Protein AF-E2ZGL4-F1 (afdb_monomer)

Solvent-accessible surface area (backbone atoms only — not comparable to full-atom values): 14508 Å² total; per-residue (Å²): 125,63,69,64,57,35,49,56,49,50,57,51,40,63,65,73,68,52,81,83,68,91,42,79,48,57,52,50,48,51,51,50,50,53,46,29,34,60,47,30,40,28,52,56,42,76,70,32,64,69,34,54,49,16,48,52,39,26,52,49,36,42,52,45,36,43,74,77,65,67,41,94,64,73,68,64,74,59,67,68,58,52,62,55,38,42,49,43,10,50,53,52,40,51,48,54,53,48,40,50,76,68,68,48,61,75,76,58,65,83,64,47,58,63,60,46,50,54,33,56,76,65,71,48,82,79,63,96,85,47,64,68,29,54,54,48,46,52,52,49,51,55,42,9,37,38,30,50,39,30,53,64,47,33,66,29,45,67,50,36,54,60,26,72,50,77,54,44,74,45,44,41,73,45,66,53,69,88,75,53,64,88,91,69,51,61,38,46,73,55,32,66,79,64,53,61,88,43,74,72,50,53,68,61,34,75,56,39,64,63,56,57,35,39,82,55,35,94,73,55,47,42,50,61,62,54,64,86,82,49,91,58,70,57,60,62,48,49,48,46,51,51,45,54,49,50,46,36,49,75,70,59,75,59,74,79,129

Foldseek 3Di:
DLQVVLVVVVLVCVLVVHDPDPDPSVVVNVVVLVCCQAQPLLCLQPVDPLQVLLVVLQVVLVVC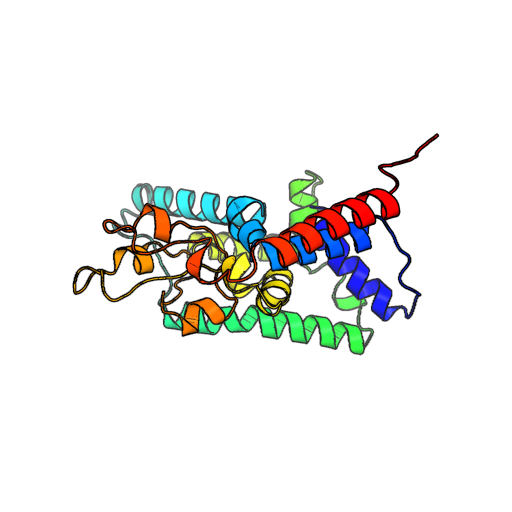CCPPVVDPDQQEDDLVVLVVLLCQLVVLLVVSNVCSVVVVVVVVPQQDLVVVVVCVVVVHDDPPPNVNSVVVVVVVSVQSNNARPRCLRHPDNVNVVSLPRNHDPQSFKAADPVQADPPDCQLQVQQRSSFDRDPVRSRRSSDSSNCSSQVRGPRSRIDHRDCVVCPDPVVVVVVVVVVVVVSCVVVVVDPPD

Organism: NCBI:txid748224

Radius of gyration: 20.71 Å; Cα contacts (8 Å, |Δi|>4): 270; chains: 1; bounding box: 59×55×54 Å

Secondary structure (DSSP, 8-state):
-HHHHHHHHHHHHHHHT------HHHHHHHHHHHHHHHHTTHIIIII-HHHHHHHHHHHHHHHHHHHTS--SS-----HHHHHHHHHHHHHHHHHHHHHHHTT-GGGTTTT-HHHHHHHHHTTPPPPTT-HHHHHHHHHHHHHHHHSTTHHHHHT-HHHHHHHHS---GGGS-EE-STTSPTT--HHHHH-TT----SHHHHTTS------HHHHH-TT--EESS-GGG-S-SHHHHHHHHHHHHHHHHHTT-----

InterPro domains:
  IPR017896 4Fe-4S ferredoxin-type, iron-sulphur binding domain [PF12801] (28-64)
  IPR017896 4Fe-4S ferredoxin-type, iron-sulphur binding domain [PF12801] (133-165)
  IPR017896 4Fe-4S ferredoxin-type, iron-sulphur binding domain [PS51379] (198-227)
  IPR017900 4Fe-4S ferredoxin, iron-sulphur binding, conserved site [PS00198] (207-218)
  IPR051684 Electron Transfer/Redox Process [PTHR30176] (13-223)

pLDDT: mean 73.34, std 14.88, range [37.78, 91.62]

Sequence (257 aa):
MAGFSGVKQIFLHIGAGEVLSVDSFTLSLMGLCGFTLLFDRFFCGYACAFGSLGDAVWALSGLIQKKLFHRKKQLRLPERAVLLGQKVKYLLLAWLVALYVTRQEKMLTGASPWEVFSRLTALHLPPEGFGVGIGLLVLILLGMAVQPRFFCQFLCPMGAVFALLPVLPFARLHRQSDGCIPGCNACKQQCPVCLKLEETSLRSGECIACEACVGTCPKQNIHRWDTALCKCLWLPVLGKALFFFLLGCLLGFCRFI

Structure (mmCIF, N/CA/C/O backbone):
data_AF-E2ZGL4-F1
#
_entry.id   AF-E2ZGL4-F1
#
loop_
_atom_site.group_PDB
_atom_site.id
_atom_site.type_symbol
_atom_site.label_atom_id
_atom_site.label_alt_id
_atom_site.label_comp_id
_atom_site.label_asym_id
_atom_site.label_entity_id
_atom_site.label_seq_id
_atom_site.pdbx_PDB_ins_code
_atom_site.Cartn_x
_atom_site.Cartn_y
_atom_site.Cartn_z
_atom_site.occupancy
_atom_site.B_iso_or_equiv
_atom_site.auth_seq_id
_atom_site.auth_comp_id
_atom_site.auth_asym_id
_atom_site.auth_atom_id
_atom_site.pdbx_PDB_model_num
ATOM 1 N N . MET A 1 1 ? 12.305 -10.529 -2.900 1.00 43.44 1 MET A N 1
ATOM 2 C CA . MET A 1 1 ? 12.605 -9.291 -3.663 1.00 43.44 1 MET A CA 1
ATOM 3 C C . MET A 1 1 ? 12.573 -9.464 -5.190 1.00 43.44 1 MET A C 1
ATOM 5 O O . MET A 1 1 ? 12.807 -8.491 -5.893 1.00 43.44 1 MET A O 1
ATOM 9 N N . ALA A 1 2 ? 12.224 -10.646 -5.724 1.00 39.56 2 ALA A N 1
ATOM 10 C CA . ALA A 1 2 ? 12.217 -10.903 -7.170 1.00 39.56 2 ALA A CA 1
ATOM 11 C C . ALA A 1 2 ? 11.115 -10.150 -7.951 1.00 39.56 2 ALA A C 1
ATOM 13 O O . ALA A 1 2 ? 11.358 -9.705 -9.067 1.00 39.56 2 ALA A O 1
ATOM 14 N N . GLY A 1 3 ? 9.930 -9.938 -7.359 1.00 49.12 3 GLY A N 1
ATOM 15 C CA . GLY A 1 3 ? 8.773 -9.388 -8.088 1.00 49.12 3 GLY A CA 1
ATOM 16 C C . GLY A 1 3 ? 8.942 -7.956 -8.613 1.00 49.12 3 GLY A C 1
ATOM 17 O O . GLY A 1 3 ? 8.508 -7.648 -9.715 1.00 49.12 3 GLY A O 1
ATOM 18 N N . PHE A 1 4 ? 9.611 -7.077 -7.866 1.00 53.31 4 PHE A N 1
ATOM 19 C CA . PHE A 1 4 ? 9.794 -5.679 -8.279 1.00 53.31 4 PHE A CA 1
ATOM 20 C C . PHE A 1 4 ? 10.933 -5.491 -9.288 1.00 53.31 4 PHE A C 1
ATOM 22 O O . PHE A 1 4 ? 10.807 -4.671 -10.194 1.00 53.31 4 PHE A O 1
ATOM 29 N N . SER A 1 5 ? 12.022 -6.264 -9.158 1.00 52.50 5 SER A N 1
ATOM 30 C CA . SER A 1 5 ? 13.055 -6.335 -10.202 1.00 52.50 5 SER A CA 1
ATOM 31 C C . SER A 1 5 ? 12.452 -6.880 -11.498 1.00 52.50 5 SER A C 1
ATOM 33 O O . SER A 1 5 ? 12.682 -6.316 -12.561 1.00 52.50 5 SER A O 1
ATOM 35 N N . GLY A 1 6 ? 11.580 -7.891 -11.390 1.00 53.81 6 GLY A N 1
ATOM 36 C CA . GLY A 1 6 ? 10.841 -8.459 -12.516 1.00 53.81 6 GLY A CA 1
ATOM 37 C C . GLY A 1 6 ? 9.997 -7.431 -13.264 1.00 53.81 6 GLY A C 1
ATOM 38 O O . GLY A 1 6 ? 10.023 -7.408 -14.484 1.00 53.81 6 GLY A O 1
ATOM 39 N N . VAL A 1 7 ? 9.314 -6.517 -12.570 1.00 54.06 7 VAL A N 1
ATOM 40 C CA . VAL A 1 7 ? 8.534 -5.473 -13.255 1.00 54.06 7 VAL A CA 1
ATOM 41 C C . VAL A 1 7 ? 9.414 -4.414 -13.906 1.00 54.06 7 VAL A C 1
ATOM 43 O O . VAL A 1 7 ? 9.127 -4.024 -15.031 1.00 54.06 7 VAL A O 1
ATOM 46 N N . LYS A 1 8 ? 10.512 -3.994 -13.262 1.00 58.00 8 LYS A N 1
ATOM 47 C CA . LYS A 1 8 ? 11.509 -3.121 -13.908 1.00 58.00 8 LYS A CA 1
ATOM 48 C C . LYS A 1 8 ? 12.041 -3.774 -15.190 1.00 58.00 8 LYS A C 1
ATOM 50 O O . LYS A 1 8 ? 12.078 -3.111 -16.215 1.00 58.00 8 LYS A O 1
ATOM 55 N N . GLN A 1 9 ? 12.383 -5.063 -15.142 1.00 56.31 9 GLN A N 1
ATOM 56 C CA . GLN A 1 9 ? 12.850 -5.836 -16.297 1.00 56.31 9 GLN A CA 1
ATOM 57 C C . GLN A 1 9 ? 11.778 -5.963 -17.383 1.00 56.31 9 GLN A C 1
ATOM 59 O O . GLN A 1 9 ? 12.066 -5.714 -18.541 1.00 56.31 9 GLN A O 1
ATOM 64 N N . ILE A 1 10 ? 10.526 -6.257 -17.028 1.00 56.78 10 ILE A N 1
ATOM 65 C CA . ILE A 1 10 ? 9.424 -6.353 -17.997 1.00 56.78 10 ILE A CA 1
ATOM 66 C C . ILE A 1 10 ? 9.166 -5.008 -18.669 1.00 56.78 10 ILE A C 1
ATOM 68 O O . ILE A 1 10 ? 9.042 -4.961 -19.887 1.00 56.78 10 ILE A O 1
ATOM 72 N N . PHE A 1 11 ? 9.141 -3.910 -17.905 1.00 55.03 11 PHE A N 1
ATOM 73 C CA . PHE A 1 11 ? 9.061 -2.584 -18.508 1.00 55.03 11 PHE A CA 1
ATOM 74 C C . PHE A 1 11 ? 10.247 -2.352 -19.444 1.00 55.03 11 PHE A C 1
ATOM 76 O O . PHE A 1 11 ? 10.009 -1.964 -20.571 1.00 55.03 11 PHE A O 1
ATOM 83 N N . LEU A 1 12 ? 11.485 -2.671 -19.060 1.00 56.75 12 LEU A N 1
ATOM 84 C CA . LEU A 1 12 ? 12.656 -2.511 -19.936 1.00 56.75 12 LEU A CA 1
ATOM 85 C C . LEU A 1 12 ? 12.590 -3.379 -21.214 1.00 56.75 12 LEU A C 1
ATOM 87 O O . LEU A 1 12 ? 12.848 -2.865 -22.300 1.00 56.75 12 LEU A O 1
ATOM 91 N N . HIS A 1 13 ? 12.175 -4.646 -21.120 1.00 54.66 13 HIS A N 1
ATOM 92 C CA . HIS A 1 13 ? 12.081 -5.572 -22.259 1.00 54.66 13 HIS A CA 1
ATOM 93 C C . HIS A 1 13 ? 10.997 -5.184 -23.267 1.00 54.66 13 HIS A C 1
ATOM 95 O O . HIS A 1 13 ? 11.241 -5.231 -24.472 1.00 54.66 13 HIS A O 1
ATOM 101 N N . ILE A 1 14 ? 9.831 -4.714 -22.802 1.00 53.47 14 ILE A N 1
ATOM 102 C CA . ILE A 1 14 ? 8.790 -4.196 -23.706 1.00 53.47 14 ILE A CA 1
ATOM 103 C C . ILE A 1 14 ? 9.354 -3.001 -24.513 1.00 53.47 14 ILE A C 1
ATOM 105 O O . ILE A 1 14 ? 8.926 -2.764 -25.642 1.00 53.47 14 ILE A O 1
ATOM 109 N N . GLY A 1 15 ? 10.334 -2.254 -23.972 1.00 46.56 15 GLY A N 1
ATOM 110 C CA . GLY A 1 15 ? 10.846 -1.009 -24.579 1.00 46.56 15 GLY A CA 1
ATOM 111 C C . GLY A 1 15 ? 11.965 -1.238 -25.550 1.00 46.56 15 GLY A C 1
ATOM 112 O O . GLY A 1 15 ? 12.096 -0.513 -26.535 1.00 46.56 15 GLY A O 1
ATOM 113 N N . ALA A 1 16 ? 12.734 -2.292 -25.309 1.00 54.97 16 ALA A N 1
ATOM 114 C CA . ALA A 1 16 ? 13.672 -2.819 -26.276 1.00 54.97 16 ALA A CA 1
ATOM 115 C C . ALA A 1 16 ? 12.959 -3.307 -27.554 1.00 54.97 16 ALA A C 1
ATOM 117 O O . ALA A 1 16 ? 13.592 -3.366 -28.602 1.00 54.97 16 ALA A O 1
ATOM 118 N N . GLY A 1 17 ? 11.639 -3.555 -27.511 1.00 44.47 17 GLY A N 1
ATOM 119 C CA . GLY A 1 17 ? 10.892 -4.145 -28.627 1.00 44.47 17 GLY A CA 1
ATOM 120 C C . GLY A 1 17 ? 11.230 -5.624 -28.828 1.00 44.47 17 GLY A C 1
ATOM 121 O O . GLY A 1 17 ? 10.952 -6.183 -29.886 1.00 44.47 17 GLY A O 1
ATOM 122 N N . GLU A 1 18 ? 11.850 -6.244 -27.823 1.00 47.03 18 GLU A N 1
ATOM 123 C CA . GLU A 1 18 ? 12.190 -7.657 -27.827 1.00 47.03 18 GLU A CA 1
ATOM 124 C C . GLU A 1 18 ? 10.946 -8.490 -27.507 1.00 47.03 18 GLU A C 1
ATOM 126 O O . GLU A 1 18 ? 10.100 -8.116 -26.688 1.00 47.03 18 GLU A O 1
ATOM 131 N N . VAL A 1 19 ? 10.821 -9.634 -28.180 1.00 45.56 19 VAL A N 1
ATOM 132 C CA . VAL A 1 19 ? 9.781 -10.617 -27.878 1.00 45.56 19 VAL A CA 1
ATOM 133 C C . VAL A 1 19 ? 9.913 -11.044 -26.418 1.00 45.56 19 VAL A C 1
ATOM 135 O O . VAL A 1 19 ? 10.990 -11.439 -25.983 1.00 45.56 19 VAL A O 1
ATOM 138 N N . LEU A 1 20 ? 8.816 -10.950 -25.661 1.00 46.56 20 LEU A N 1
ATOM 139 C CA . LEU A 1 20 ? 8.745 -11.424 -24.280 1.00 46.56 20 LEU A CA 1
ATOM 140 C C . LEU A 1 20 ? 9.063 -12.925 -24.257 1.00 46.56 20 LEU A C 1
ATOM 142 O O . LEU A 1 20 ? 8.187 -13.756 -24.505 1.00 46.56 20 LEU A O 1
ATOM 146 N N . SER A 1 21 ? 10.313 -13.276 -23.963 1.00 45.22 21 SER A N 1
ATOM 147 C CA . SER A 1 21 ? 10.679 -14.634 -23.594 1.00 45.22 21 SER A CA 1
ATOM 148 C C . SER A 1 21 ? 9.885 -15.022 -22.350 1.00 45.22 21 SER A C 1
ATOM 150 O O . SER A 1 21 ? 9.691 -14.235 -21.414 1.00 45.22 21 SER A O 1
ATOM 152 N N . VAL A 1 22 ? 9.364 -16.249 -22.349 1.00 50.62 22 VAL A N 1
ATOM 153 C CA . VAL A 1 22 ? 8.686 -16.838 -21.189 1.00 50.62 22 VAL A CA 1
ATOM 154 C C . VAL A 1 22 ? 9.754 -17.211 -20.161 1.00 50.62 22 VAL A C 1
ATOM 156 O O . VAL A 1 22 ? 10.053 -18.377 -19.931 1.00 50.62 22 VAL A O 1
ATOM 159 N N . ASP A 1 23 ? 10.375 -16.199 -19.567 1.00 61.41 23 ASP A N 1
ATOM 160 C CA . ASP A 1 23 ? 11.327 -16.370 -18.483 1.00 61.41 23 ASP A CA 1
ATOM 161 C C . ASP A 1 23 ? 10.582 -16.632 -17.172 1.00 61.41 23 ASP A C 1
ATOM 163 O O . ASP A 1 23 ? 9.451 -16.171 -16.959 1.00 61.41 23 ASP A O 1
ATOM 167 N N . SER A 1 24 ? 11.256 -17.292 -16.226 1.00 58.12 24 SER A N 1
ATOM 168 C CA . SER A 1 24 ? 10.764 -17.545 -14.860 1.00 58.12 24 SER A CA 1
ATOM 169 C C . SER A 1 24 ? 10.226 -16.281 -14.157 1.00 58.12 24 SER A C 1
ATOM 171 O O . SER A 1 24 ? 9.411 -16.361 -13.233 1.00 58.12 24 SER A O 1
ATOM 173 N N . PHE A 1 25 ? 10.649 -15.095 -14.604 1.00 62.97 25 PHE A N 1
ATOM 174 C CA . PHE A 1 25 ? 10.261 -13.787 -14.075 1.00 62.97 25 PHE A CA 1
ATOM 175 C C . PHE A 1 25 ? 8.916 -13.273 -14.603 1.00 62.97 25 PHE A C 1
ATOM 177 O O . PHE A 1 25 ? 8.076 -12.866 -13.797 1.00 62.97 25 PHE A O 1
ATOM 184 N N . THR A 1 26 ? 8.678 -13.337 -15.918 1.00 63.31 26 THR A N 1
ATOM 185 C CA . THR A 1 26 ? 7.377 -13.023 -16.548 1.00 63.31 26 THR A CA 1
ATOM 186 C C . THR A 1 26 ? 6.287 -13.896 -15.946 1.00 63.31 26 THR A C 1
ATOM 188 O O . THR A 1 26 ? 5.193 -13.445 -15.604 1.00 63.31 26 THR A O 1
ATOM 191 N N . LEU A 1 27 ? 6.650 -15.146 -15.701 1.00 65.44 27 LEU A N 1
ATOM 192 C CA . LEU A 1 27 ? 5.793 -16.147 -15.114 1.00 65.44 27 LEU A CA 1
ATOM 193 C C . LEU A 1 27 ? 5.461 -15.868 -13.643 1.00 65.44 27 LEU A C 1
ATOM 195 O O . LEU A 1 27 ? 4.306 -15.971 -13.229 1.00 65.44 27 LEU A O 1
ATOM 199 N N . SER A 1 28 ? 6.456 -15.429 -12.869 1.00 66.75 28 SER A N 1
ATOM 200 C CA . SER A 1 28 ? 6.266 -14.980 -11.486 1.00 66.75 28 SER A CA 1
ATOM 201 C C . SER A 1 28 ? 5.356 -13.751 -11.401 1.00 66.75 28 SER A C 1
ATOM 203 O O . SER A 1 28 ? 4.515 -13.674 -10.503 1.00 66.75 28 SER A O 1
ATOM 205 N N . LEU A 1 29 ? 5.480 -12.795 -12.333 1.00 67.25 29 LEU A N 1
ATOM 206 C CA . LEU A 1 29 ? 4.587 -11.635 -12.383 1.00 67.25 29 LEU A CA 1
ATOM 207 C C . LEU A 1 29 ? 3.162 -12.049 -12.749 1.00 67.25 29 LEU A C 1
ATOM 209 O O . LEU A 1 29 ? 2.220 -11.620 -12.090 1.00 67.25 29 LEU A O 1
ATOM 213 N N . MET A 1 30 ? 2.998 -12.896 -13.764 1.00 68.56 30 MET A N 1
ATOM 214 C CA . MET A 1 30 ? 1.686 -13.370 -14.198 1.00 68.56 30 MET A CA 1
ATOM 215 C C . MET A 1 30 ? 0.986 -14.165 -13.087 1.00 68.56 30 MET A C 1
ATOM 217 O O . MET A 1 30 ? -0.199 -13.950 -12.831 1.00 68.56 30 MET A O 1
ATOM 221 N N . GLY A 1 31 ? 1.736 -14.988 -12.347 1.00 72.62 31 GLY A N 1
ATOM 222 C CA . GLY A 1 31 ? 1.257 -15.672 -11.147 1.00 72.62 31 GLY A CA 1
ATOM 223 C C . GLY A 1 31 ? 0.849 -14.709 -10.030 1.00 72.62 31 GLY A C 1
ATOM 224 O O . GLY A 1 31 ? -0.208 -14.881 -9.427 1.00 72.62 31 GLY A O 1
ATOM 225 N N . LEU A 1 32 ? 1.629 -13.654 -9.779 1.00 71.12 32 LEU A N 1
ATOM 226 C CA . LEU A 1 32 ? 1.318 -12.658 -8.752 1.00 71.12 32 LEU A CA 1
ATOM 227 C C . LEU A 1 32 ? 0.122 -11.770 -9.137 1.00 71.12 32 LEU A C 1
ATOM 229 O O . LEU A 1 32 ? -0.710 -11.457 -8.284 1.00 71.12 32 LEU A O 1
ATOM 233 N N . CYS A 1 33 ? -0.013 -11.405 -10.412 1.00 67.69 33 CYS A N 1
ATOM 234 C CA . CYS A 1 33 ? -1.198 -10.736 -10.943 1.00 67.69 33 CYS A CA 1
ATOM 235 C C . CYS A 1 33 ? -2.425 -11.644 -10.806 1.00 67.69 33 CYS A C 1
ATOM 237 O O . CYS A 1 33 ? -3.423 -11.211 -10.240 1.00 67.69 33 CYS A O 1
ATOM 239 N N . GLY A 1 34 ? -2.334 -12.917 -11.205 1.00 73.25 34 GLY A N 1
ATOM 240 C CA . GLY A 1 34 ? -3.399 -13.908 -11.014 1.00 73.25 34 GLY A CA 1
ATOM 241 C C . GLY A 1 34 ? -3.796 -14.080 -9.545 1.00 73.25 34 GLY A C 1
ATOM 242 O O . GLY A 1 34 ? -4.978 -14.052 -9.207 1.00 73.25 34 GLY A O 1
ATOM 243 N N . PHE A 1 35 ? -2.814 -14.159 -8.646 1.00 72.31 35 PHE A N 1
ATOM 244 C CA . PHE A 1 35 ? -3.049 -14.181 -7.204 1.00 72.31 35 PHE A CA 1
ATOM 245 C C . PHE A 1 35 ? -3.755 -12.906 -6.729 1.00 72.31 35 PHE A C 1
ATOM 247 O O . PHE A 1 35 ? -4.696 -12.991 -5.951 1.00 72.31 35 PHE A O 1
ATOM 254 N N . THR A 1 36 ? -3.369 -11.736 -7.236 1.00 70.88 36 THR A N 1
ATOM 255 C CA . THR A 1 36 ? -3.990 -10.450 -6.877 1.00 70.88 36 THR A CA 1
ATOM 256 C C . THR A 1 36 ? -5.431 -10.341 -7.389 1.00 70.88 36 THR A C 1
ATOM 258 O O . THR A 1 36 ? -6.289 -9.797 -6.703 1.00 70.88 36 THR A O 1
ATOM 261 N N . LEU A 1 37 ? -5.750 -10.914 -8.553 1.00 69.00 37 LEU A N 1
ATOM 262 C CA . LEU A 1 37 ? -7.131 -10.985 -9.053 1.00 69.00 37 LEU A CA 1
ATOM 263 C C . LEU A 1 37 ? -8.017 -11.867 -8.150 1.00 69.00 37 LEU A C 1
ATOM 265 O O . LEU A 1 37 ? -9.190 -11.557 -7.927 1.00 69.00 37 LEU A O 1
ATOM 269 N N . LEU A 1 38 ? -7.448 -12.958 -7.619 1.00 70.25 38 LEU A N 1
ATOM 270 C CA . LEU A 1 38 ? -8.139 -13.938 -6.773 1.00 70.25 38 LEU A CA 1
ATOM 271 C C . LEU A 1 38 ? -8.225 -13.545 -5.295 1.00 70.25 38 LEU A C 1
ATOM 273 O O . LEU A 1 38 ? -9.196 -13.898 -4.631 1.00 70.25 38 LEU A O 1
ATOM 277 N N . PHE A 1 39 ? -7.202 -12.874 -4.776 1.00 71.06 39 PHE A N 1
ATOM 278 C CA . PHE A 1 39 ? -7.015 -12.578 -3.357 1.00 71.06 39 PHE A CA 1
ATOM 279 C C . PHE A 1 39 ? -6.857 -11.079 -3.101 1.00 71.06 39 PHE A C 1
ATOM 281 O O . PHE A 1 39 ? -6.385 -10.696 -2.029 1.00 71.06 39 PHE A O 1
ATOM 288 N N . ASP A 1 40 ? -7.274 -10.222 -4.036 1.00 76.31 40 ASP A N 1
ATOM 289 C CA . ASP A 1 40 ? -7.088 -8.770 -3.944 1.00 76.31 40 ASP A CA 1
ATOM 290 C C . ASP A 1 40 ? -5.604 -8.426 -3.663 1.00 76.31 40 ASP A C 1
ATOM 292 O O . ASP A 1 40 ? -4.682 -9.232 -3.817 1.00 76.31 40 ASP A O 1
ATOM 296 N N . ARG A 1 41 ? -5.329 -7.227 -3.171 1.00 80.12 41 ARG A N 1
ATOM 297 C CA . ARG A 1 41 ? -3.996 -6.751 -2.795 1.00 80.12 41 ARG A CA 1
ATOM 298 C C . ARG A 1 41 ? -3.493 -7.325 -1.464 1.00 80.12 41 ARG A C 1
ATOM 300 O O . ARG A 1 41 ? -2.668 -6.693 -0.803 1.00 80.12 41 ARG A O 1
ATOM 307 N N . PHE A 1 42 ? -3.910 -8.539 -1.094 1.00 80.12 42 PHE A N 1
ATOM 308 C CA . PHE A 1 42 ? -3.511 -9.222 0.145 1.00 80.12 42 PHE A CA 1
ATOM 309 C C . PHE A 1 42 ? -1.990 -9.351 0.289 1.00 80.12 42 PHE A C 1
ATOM 311 O O . PHE A 1 42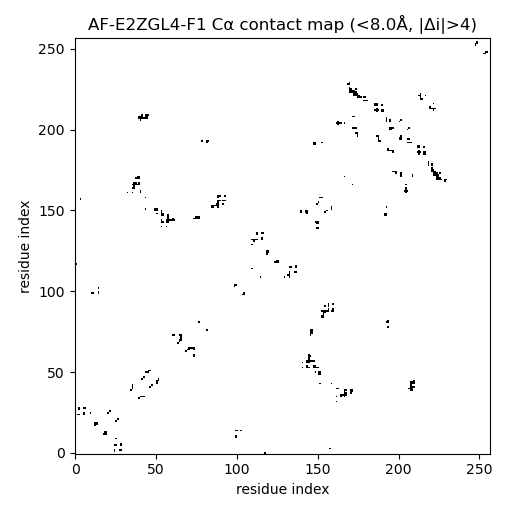 ? -1.452 -9.207 1.388 1.00 80.12 42 PHE A O 1
ATOM 318 N N . PHE A 1 43 ? -1.272 -9.517 -0.829 1.00 79.38 43 PHE A N 1
ATOM 319 C CA . PHE A 1 43 ? 0.192 -9.514 -0.838 1.00 79.38 43 PHE A CA 1
ATOM 320 C C . PHE A 1 43 ? 0.772 -8.211 -0.262 1.00 79.38 43 PHE A C 1
ATOM 322 O O . PHE A 1 43 ? 1.694 -8.249 0.553 1.00 79.38 43 PHE A O 1
ATOM 329 N N . CYS A 1 44 ? 0.218 -7.051 -0.637 1.00 79.12 44 CYS A N 1
ATOM 330 C CA . CYS A 1 44 ? 0.640 -5.761 -0.092 1.00 79.12 44 CYS A CA 1
ATOM 331 C C . CYS A 1 44 ? 0.348 -5.651 1.408 1.00 79.12 44 CYS A C 1
ATOM 333 O O . CYS A 1 44 ? 1.119 -4.997 2.107 1.00 79.12 44 CYS A O 1
ATOM 335 N N . GLY A 1 45 ? -0.727 -6.278 1.894 1.00 79.88 45 GLY A N 1
ATOM 336 C CA . GLY A 1 45 ? -1.085 -6.337 3.310 1.00 79.88 45 GLY A CA 1
ATOM 337 C C . GLY A 1 45 ? -0.112 -7.175 4.142 1.00 79.88 45 GLY A C 1
ATOM 338 O O . GLY A 1 45 ? 0.464 -6.648 5.091 1.00 79.88 45 GLY A O 1
ATOM 339 N N . TYR A 1 46 ? 0.116 -8.435 3.762 1.00 78.75 46 TYR A N 1
ATOM 340 C CA . TYR A 1 46 ? 0.758 -9.432 4.634 1.00 78.75 46 TYR A CA 1
ATOM 341 C C . TYR A 1 46 ? 2.177 -9.847 4.233 1.00 78.75 46 TYR A C 1
ATOM 343 O O . TYR A 1 46 ? 3.001 -10.102 5.104 1.00 78.75 46 TYR A O 1
ATOM 351 N N . ALA A 1 47 ? 2.477 -9.930 2.935 1.00 79.06 47 ALA A N 1
ATOM 352 C CA . ALA A 1 47 ? 3.712 -10.555 2.443 1.00 79.06 47 ALA A CA 1
ATOM 353 C C . ALA A 1 47 ? 4.771 -9.547 1.963 1.00 79.06 47 ALA A C 1
ATOM 355 O O . ALA A 1 47 ? 5.948 -9.877 1.817 1.00 79.06 47 ALA A O 1
ATOM 356 N N . CYS A 1 48 ? 4.369 -8.308 1.683 1.00 82.75 48 CYS A N 1
ATOM 357 C CA . CYS A 1 48 ? 5.271 -7.290 1.167 1.00 82.75 48 CYS A CA 1
ATOM 358 C C . CYS A 1 48 ? 6.253 -6.809 2.246 1.00 82.75 48 CYS A C 1
ATOM 360 O O . CYS A 1 48 ? 5.849 -6.174 3.218 1.00 82.75 48 CYS A O 1
ATOM 362 N N . ALA A 1 49 ? 7.553 -7.004 2.009 1.00 83.75 49 ALA A N 1
ATOM 363 C CA . ALA A 1 49 ? 8.623 -6.586 2.919 1.00 83.75 49 ALA A CA 1
ATOM 364 C C . ALA A 1 49 ? 8.612 -5.078 3.235 1.00 83.75 49 ALA A C 1
ATOM 366 O O . ALA A 1 49 ? 8.807 -4.686 4.381 1.00 83.75 49 ALA A O 1
ATOM 367 N N . PHE A 1 50 ? 8.319 -4.223 2.247 1.00 82.06 50 PHE A N 1
ATOM 368 C CA . PHE A 1 50 ? 8.138 -2.780 2.474 1.00 82.06 50 PHE A CA 1
ATOM 369 C C . PHE A 1 50 ? 6.924 -2.464 3.348 1.00 82.06 50 PHE A C 1
ATOM 371 O O . PHE A 1 50 ? 6.915 -1.465 4.062 1.00 82.06 50 PHE A O 1
ATOM 378 N N . GLY A 1 51 ? 5.894 -3.304 3.267 1.00 85.12 51 GLY A N 1
ATOM 379 C CA . GLY A 1 51 ? 4.724 -3.221 4.123 1.00 85.12 51 GLY A CA 1
ATOM 380 C C . GLY A 1 51 ? 5.083 -3.500 5.576 1.00 85.12 51 GLY A C 1
ATOM 381 O O . GLY A 1 51 ? 4.829 -2.660 6.434 1.00 85.12 51 GLY A O 1
ATOM 382 N N . SER A 1 52 ? 5.748 -4.630 5.824 1.00 86.25 52 SER A N 1
ATOM 383 C CA . SER A 1 52 ? 6.236 -5.018 7.152 1.00 86.25 52 SER A CA 1
ATOM 384 C C . SER A 1 52 ? 7.226 -4.001 7.722 1.00 86.25 52 SER A C 1
ATOM 386 O O . SER A 1 52 ? 7.122 -3.635 8.888 1.00 86.25 52 SER A O 1
ATOM 388 N N . LEU A 1 53 ? 8.145 -3.489 6.895 1.00 88.25 53 LEU A N 1
ATOM 389 C CA . LEU A 1 53 ? 9.067 -2.427 7.296 1.00 88.25 53 LEU A CA 1
ATOM 390 C C . LEU A 1 53 ? 8.316 -1.149 7.675 1.00 88.25 53 LEU A C 1
ATOM 392 O O . LEU A 1 53 ? 8.615 -0.553 8.703 1.00 88.25 53 LEU A O 1
ATOM 396 N N . GLY A 1 54 ? 7.326 -0.741 6.879 1.00 89.00 54 GLY A N 1
ATOM 397 C CA . GLY A 1 54 ? 6.506 0.428 7.183 1.00 89.00 54 GLY A CA 1
ATOM 398 C C . GLY A 1 54 ? 5.759 0.294 8.510 1.00 89.00 54 GLY A C 1
ATOM 399 O O . GLY A 1 54 ? 5.724 1.250 9.280 1.00 89.00 54 GLY A O 1
ATOM 400 N N . ASP A 1 55 ? 5.216 -0.887 8.809 1.00 88.69 55 ASP A N 1
ATOM 401 C CA . ASP A 1 55 ? 4.546 -1.150 10.087 1.00 88.69 55 ASP A CA 1
ATOM 402 C C . ASP A 1 55 ? 5.531 -1.151 11.263 1.00 88.69 55 ASP A C 1
ATOM 404 O O . ASP A 1 55 ? 5.231 -0.586 12.314 1.00 88.69 55 ASP A O 1
ATOM 408 N N . ALA A 1 56 ? 6.724 -1.723 11.079 1.00 90.31 56 ALA A N 1
ATOM 409 C CA . ALA A 1 56 ? 7.779 -1.712 12.089 1.00 90.31 56 ALA A CA 1
ATOM 410 C C . ALA A 1 56 ? 8.260 -0.284 12.393 1.00 90.31 56 ALA A C 1
ATOM 412 O O . ALA A 1 56 ? 8.360 0.101 13.557 1.00 90.31 56 ALA A O 1
ATOM 413 N N . VAL A 1 57 ? 8.503 0.526 11.357 1.00 91.3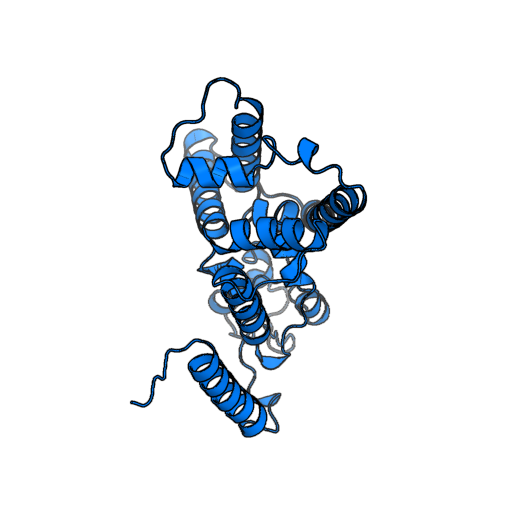1 57 VAL A N 1
ATOM 414 C CA . VAL A 1 57 ? 8.917 1.931 11.496 1.00 91.31 57 VAL A CA 1
ATOM 415 C C . VAL A 1 57 ? 7.818 2.762 12.158 1.00 91.31 57 VAL A C 1
ATOM 417 O O . VAL A 1 57 ? 8.116 3.570 13.033 1.00 91.31 57 VAL A O 1
ATOM 420 N N . TRP A 1 58 ? 6.552 2.539 11.802 1.00 89.62 58 TRP A N 1
ATOM 421 C CA . TRP A 1 58 ? 5.407 3.197 12.435 1.00 89.62 58 TRP A CA 1
ATOM 422 C C . TRP A 1 58 ? 5.252 2.823 13.918 1.00 89.62 58 TRP A C 1
ATOM 424 O O . TRP A 1 58 ? 5.004 3.681 14.768 1.00 89.62 58 TRP A O 1
ATOM 434 N N . ALA A 1 59 ? 5.421 1.545 14.262 1.00 89.75 59 ALA A N 1
ATOM 435 C CA . ALA A 1 59 ? 5.389 1.098 15.651 1.00 89.75 59 ALA A CA 1
ATOM 436 C C . ALA A 1 59 ? 6.546 1.714 16.454 1.00 89.75 59 ALA A C 1
ATOM 438 O O . ALA A 1 59 ? 6.334 2.258 17.541 1.00 89.75 59 ALA A O 1
ATOM 439 N N . LEU A 1 60 ? 7.757 1.700 15.889 1.00 90.44 60 LEU A N 1
ATOM 440 C CA . LEU A 1 60 ? 8.944 2.286 16.502 1.00 90.44 60 LEU A CA 1
ATOM 441 C C . LEU A 1 60 ? 8.797 3.802 16.686 1.00 90.44 60 LEU A C 1
ATOM 443 O O . LEU A 1 60 ? 9.107 4.319 17.759 1.00 90.44 60 LEU A O 1
ATOM 447 N N . SER A 1 61 ? 8.266 4.515 15.688 1.00 88.75 61 SER A N 1
ATOM 448 C CA . SER A 1 61 ? 8.021 5.955 15.789 1.00 88.75 61 SER A CA 1
ATOM 449 C C . SER A 1 61 ? 7.016 6.276 16.894 1.00 88.75 61 SER A C 1
ATOM 451 O O . SER A 1 61 ? 7.208 7.245 17.624 1.00 88.75 61 SER A O 1
ATOM 453 N N . GLY A 1 62 ? 6.000 5.431 17.096 1.00 86.12 62 GLY A N 1
ATOM 454 C CA . GLY A 1 62 ? 5.066 5.549 18.216 1.00 86.12 62 GLY A CA 1
ATOM 455 C C . GLY A 1 62 ? 5.723 5.405 19.577 1.00 86.12 62 GLY A C 1
ATOM 456 O O . GLY A 1 62 ? 5.461 6.205 20.479 1.00 86.12 62 GLY A O 1
ATOM 457 N N . LEU A 1 63 ? 6.611 4.421 19.721 1.00 87.06 63 LEU A N 1
ATOM 458 C CA . LEU A 1 63 ? 7.378 4.223 20.948 1.00 87.06 63 LEU A CA 1
ATOM 459 C C . LEU A 1 63 ? 8.298 5.417 21.222 1.00 87.06 63 LEU A C 1
ATOM 461 O O . LEU A 1 63 ? 8.306 5.932 22.339 1.00 87.06 63 LEU A O 1
ATOM 465 N N . ILE A 1 64 ? 9.010 5.909 20.205 1.00 87.38 64 ILE A N 1
ATOM 466 C CA . ILE A 1 64 ? 9.903 7.070 20.323 1.00 87.38 64 ILE A CA 1
ATOM 467 C C . ILE A 1 64 ? 9.106 8.338 20.645 1.00 87.38 64 ILE A C 1
ATOM 469 O O . ILE A 1 64 ? 9.459 9.063 21.568 1.00 87.38 64 ILE A O 1
ATOM 473 N N . GLN A 1 65 ? 7.996 8.610 19.958 1.00 85.50 65 GLN A N 1
ATOM 474 C CA . GLN A 1 65 ? 7.173 9.798 20.218 1.00 85.50 65 GLN A CA 1
ATOM 475 C C . GLN A 1 65 ? 6.575 9.795 21.629 1.00 85.50 65 GLN A C 1
ATOM 477 O O . GLN A 1 65 ? 6.489 10.848 22.266 1.00 85.50 65 GLN A O 1
ATOM 482 N N . LYS A 1 66 ? 6.201 8.618 22.140 1.00 85.12 66 LYS A N 1
ATOM 483 C CA . LYS A 1 66 ? 5.689 8.463 23.503 1.00 85.12 66 LYS A CA 1
ATOM 484 C C . LYS A 1 66 ? 6.790 8.618 24.556 1.00 85.12 66 LYS A C 1
ATOM 486 O O . LYS A 1 66 ? 6.544 9.241 25.585 1.00 85.12 66 LYS A O 1
ATOM 491 N N . LYS A 1 67 ? 7.978 8.050 24.310 1.00 84.56 67 LYS A N 1
ATOM 492 C CA . LYS A 1 67 ? 9.072 7.950 25.293 1.00 84.56 67 LYS A CA 1
ATOM 493 C C . LYS A 1 67 ? 10.013 9.160 25.289 1.00 84.56 67 LYS A C 1
ATOM 495 O O . LYS A 1 67 ? 10.441 9.572 26.355 1.00 84.56 67 LYS A O 1
ATOM 500 N N . LEU A 1 68 ? 10.311 9.719 24.115 1.00 83.56 68 LEU A N 1
ATOM 501 C CA . LEU A 1 68 ? 11.246 10.835 23.926 1.00 83.56 68 LEU A CA 1
ATOM 502 C C . LEU A 1 68 ? 10.533 12.189 23.809 1.00 83.56 68 LEU A C 1
ATOM 504 O O . LEU A 1 68 ? 10.998 13.178 24.358 1.00 83.56 68 LEU A O 1
ATOM 508 N N . PHE A 1 69 ? 9.394 12.241 23.112 1.00 77.44 69 PHE A N 1
ATOM 509 C CA . PHE A 1 69 ? 8.678 13.499 22.843 1.00 77.44 69 PHE A CA 1
ATOM 510 C C . PHE A 1 69 ? 7.432 13.709 23.716 1.00 77.44 69 PHE A C 1
ATOM 512 O O . PHE A 1 69 ? 6.706 14.683 23.511 1.00 77.44 69 PHE A O 1
ATOM 519 N N . HIS A 1 70 ? 7.146 12.795 24.654 1.00 78.38 70 HIS A N 1
ATOM 520 C CA . HIS A 1 70 ? 5.973 12.816 25.543 1.00 78.38 70 HIS A CA 1
ATOM 521 C C . HIS A 1 70 ? 4.633 13.108 24.836 1.00 78.38 70 HIS A C 1
ATOM 523 O O . HIS A 1 70 ? 3.681 13.624 25.430 1.00 78.38 70 HIS A O 1
ATOM 529 N N . ARG A 1 71 ? 4.516 12.773 23.546 1.00 74.00 71 ARG A N 1
ATOM 530 C CA . ARG A 1 71 ? 3.291 12.998 22.776 1.00 74.00 71 ARG A CA 1
ATOM 531 C C . ARG A 1 71 ? 2.287 11.894 23.100 1.00 74.00 71 ARG A C 1
ATOM 533 O O . ARG A 1 71 ? 2.570 10.711 22.941 1.00 74.00 71 ARG A O 1
ATOM 540 N N . LYS A 1 72 ? 1.076 12.288 23.513 1.00 65.88 72 LYS A N 1
ATOM 541 C CA . LYS A 1 72 ? -0.030 11.354 23.812 1.00 65.88 72 LYS A CA 1
ATOM 542 C C . LYS A 1 72 ? -0.662 10.719 22.564 1.00 65.88 72 LYS A C 1
ATOM 544 O O . LYS A 1 72 ? -1.341 9.706 22.687 1.00 65.88 72 LYS A O 1
ATOM 549 N N . LYS A 1 73 ? -0.474 11.311 21.379 1.00 71.94 73 LYS A N 1
ATOM 550 C CA . LYS A 1 73 ? -0.991 10.809 20.097 1.00 71.94 73 LYS A CA 1
ATOM 551 C C . LYS A 1 73 ? 0.132 10.757 19.070 1.00 71.94 73 LYS A C 1
AT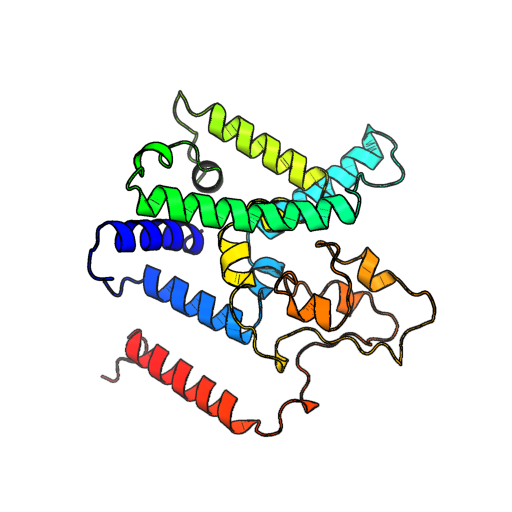OM 553 O O . LYS A 1 73 ? 0.908 11.708 18.985 1.00 71.94 73 LYS A O 1
ATOM 558 N N . GLN A 1 74 ? 0.178 9.668 18.302 1.00 77.88 74 GLN A N 1
ATOM 559 C CA . GLN A 1 74 ? 1.079 9.555 17.159 1.00 77.88 74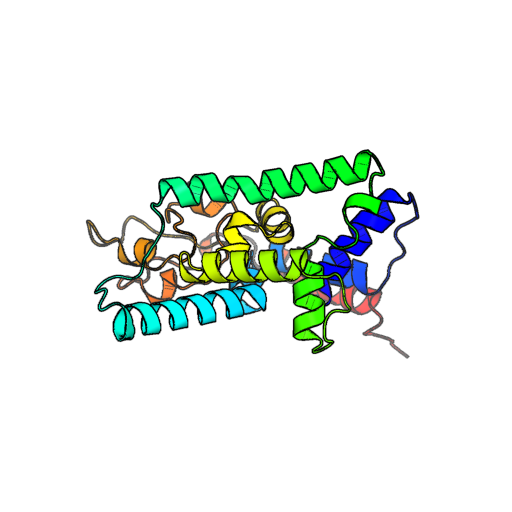 GLN A CA 1
ATOM 560 C C . GLN A 1 74 ? 0.746 10.622 16.116 1.00 77.88 74 GLN A C 1
ATOM 562 O O . GLN A 1 74 ? -0.429 10.906 15.860 1.00 77.88 74 GLN A O 1
ATOM 567 N N . LEU A 1 75 ? 1.782 11.205 15.519 1.00 79.81 75 LEU A N 1
ATOM 568 C CA . LEU A 1 75 ? 1.624 12.125 14.399 1.00 79.81 75 LEU A CA 1
ATOM 569 C C . LEU A 1 75 ? 1.029 11.353 13.213 1.00 79.81 75 LEU A C 1
ATOM 571 O O . LEU A 1 75 ? 1.621 10.376 12.776 1.00 79.81 75 LEU A O 1
ATOM 575 N N . ARG A 1 76 ? -0.143 11.771 12.723 1.00 83.56 76 ARG A N 1
ATOM 576 C CA . ARG A 1 76 ? -0.844 11.154 11.586 1.00 83.56 76 ARG A CA 1
ATOM 577 C C . ARG A 1 76 ? -1.303 12.253 10.634 1.00 83.56 76 ARG A C 1
ATOM 579 O O . ARG A 1 76 ? -1.779 13.292 11.095 1.00 83.56 76 ARG A O 1
ATOM 586 N N . LEU A 1 77 ? -1.163 12.040 9.324 1.00 85.25 77 LEU A N 1
ATOM 587 C CA . LEU A 1 77 ? -1.582 13.033 8.330 1.00 85.25 77 LEU A CA 1
ATOM 588 C C . LEU A 1 77 ? -3.111 13.197 8.317 1.00 85.25 77 LEU A C 1
ATOM 590 O O . LEU A 1 77 ? -3.840 12.231 8.564 1.00 85.25 77 LEU A O 1
ATOM 594 N N . PRO A 1 78 ? -3.620 14.397 7.977 1.00 86.44 78 PRO A N 1
ATOM 595 C CA . PRO A 1 78 ? -5.050 14.591 7.786 1.00 86.44 78 PRO A CA 1
ATOM 596 C C . PRO A 1 78 ? -5.557 13.740 6.612 1.00 86.44 78 PRO A C 1
ATOM 598 O O . PRO A 1 78 ? -4.890 13.625 5.583 1.00 86.44 78 PRO A O 1
ATOM 601 N N . GLU A 1 79 ? -6.772 13.194 6.733 1.00 85.69 79 GLU A N 1
ATOM 602 C CA . GLU A 1 79 ? -7.363 12.266 5.747 1.00 85.69 79 GLU A CA 1
ATOM 603 C C . GLU A 1 79 ? -7.336 12.821 4.312 1.00 85.69 79 GLU A C 1
ATOM 605 O O . GLU A 1 79 ? -7.050 12.095 3.364 1.00 85.69 79 GLU A O 1
ATOM 610 N N . ARG A 1 80 ? -7.566 14.131 4.147 1.00 85.19 80 ARG A N 1
ATOM 611 C CA . ARG A 1 80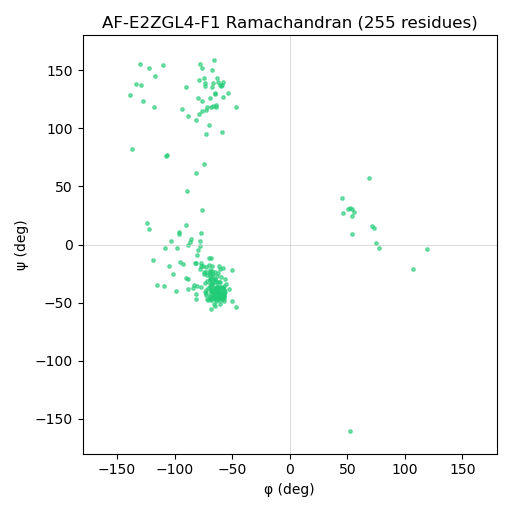 ? -7.539 14.798 2.835 1.00 85.19 80 ARG A CA 1
ATOM 612 C C . ARG A 1 80 ? -6.154 14.761 2.183 1.00 85.19 80 ARG A C 1
ATOM 614 O O . ARG A 1 80 ? -6.065 14.521 0.984 1.00 85.19 80 ARG A O 1
ATOM 621 N N . ALA A 1 81 ? -5.087 14.966 2.959 1.00 87.75 81 ALA A N 1
ATOM 622 C CA . ALA A 1 81 ? -3.719 14.906 2.442 1.00 87.75 81 ALA A CA 1
ATOM 623 C C . ALA A 1 81 ? -3.344 13.477 2.041 1.00 87.75 81 ALA A C 1
ATOM 625 O O . ALA A 1 81 ? -2.696 13.281 1.019 1.00 87.75 81 ALA A O 1
ATOM 626 N N . VAL A 1 82 ? -3.809 12.480 2.801 1.00 88.06 82 VAL A N 1
ATOM 627 C CA . VAL A 1 82 ? -3.604 11.065 2.469 1.00 88.06 82 VAL A CA 1
ATOM 628 C C . VAL A 1 82 ? -4.303 10.709 1.155 1.00 88.06 82 VAL A C 1
ATOM 630 O O . VAL A 1 82 ? -3.674 10.163 0.258 1.00 88.06 82 VAL A O 1
ATOM 633 N N . LEU A 1 83 ? -5.572 11.083 0.983 1.00 85.19 83 LEU A N 1
ATOM 634 C CA . LEU A 1 83 ? -6.314 10.808 -0.255 1.00 85.19 83 LEU A CA 1
ATOM 635 C C . LEU A 1 83 ? -5.715 11.521 -1.480 1.00 85.19 83 LEU A C 1
ATOM 637 O O . LEU A 1 83 ? -5.684 10.958 -2.571 1.00 85.19 83 LEU A O 1
ATOM 641 N N . LEU A 1 84 ? -5.223 12.754 -1.317 1.00 87.38 84 LEU A N 1
ATOM 642 C CA . LEU A 1 84 ? -4.530 13.474 -2.392 1.00 87.38 84 LEU A CA 1
ATOM 643 C C . LEU A 1 84 ? -3.180 12.841 -2.714 1.00 87.38 84 LEU A C 1
ATOM 645 O O . LEU A 1 84 ? -2.867 12.617 -3.881 1.00 87.38 84 LEU A O 1
ATOM 649 N N . GLY A 1 85 ? -2.406 12.499 -1.687 1.00 86.56 85 GLY A N 1
ATOM 650 C CA . GLY A 1 85 ? -1.129 11.831 -1.865 1.00 86.56 85 GLY A CA 1
ATOM 651 C C . GLY A 1 85 ? -1.295 10.485 -2.568 1.00 86.56 85 GLY A C 1
ATOM 652 O O . GLY A 1 85 ? -0.462 10.140 -3.397 1.00 86.56 85 GLY A O 1
ATOM 653 N N . GLN A 1 86 ? -2.367 9.729 -2.308 1.00 87.44 86 GLN A N 1
ATOM 654 C CA . GLN A 1 86 ? -2.616 8.445 -2.980 1.00 87.44 86 GLN A CA 1
ATOM 655 C C . GLN A 1 86 ? -2.702 8.579 -4.506 1.00 87.44 86 GLN A C 1
ATOM 657 O O . GLN A 1 86 ? -2.481 7.602 -5.213 1.00 87.44 86 GLN A O 1
ATOM 662 N N . LYS A 1 87 ? -2.957 9.782 -5.041 1.00 89.88 87 LYS A N 1
ATOM 663 C CA . LYS A 1 87 ? -2.902 10.046 -6.486 1.00 89.88 87 LYS A CA 1
ATOM 664 C C . LYS A 1 87 ? -1.471 10.123 -7.028 1.00 89.88 87 LYS A C 1
ATOM 666 O O . LYS A 1 87 ? -1.244 9.817 -8.196 1.00 89.88 87 LYS A O 1
ATOM 671 N N . VAL A 1 88 ? -0.497 10.472 -6.186 1.00 89.12 88 VAL A N 1
ATOM 672 C CA . VAL A 1 88 ? 0.920 10.625 -6.558 1.00 89.12 88 VAL A CA 1
ATOM 673 C C . VAL A 1 88 ? 1.498 9.324 -7.102 1.00 89.12 88 VAL A C 1
ATOM 675 O O . VAL A 1 88 ? 2.230 9.373 -8.084 1.00 89.12 88 VAL A O 1
ATOM 678 N N . LYS A 1 89 ? 1.116 8.153 -6.572 1.00 87.31 89 LYS A N 1
ATOM 679 C CA . LYS A 1 89 ? 1.603 6.866 -7.107 1.00 87.31 89 LYS A CA 1
ATOM 680 C C . LYS A 1 89 ? 1.185 6.643 -8.568 1.00 87.31 89 LYS A C 1
ATOM 682 O O . LYS A 1 89 ? 1.932 6.023 -9.317 1.00 87.31 89 LYS A O 1
ATOM 687 N N . TYR A 1 90 ? 0.018 7.153 -8.978 1.00 87.00 90 TYR A N 1
ATOM 688 C CA . TYR A 1 90 ? -0.462 7.057 -10.360 1.00 87.00 90 TYR A CA 1
ATOM 689 C C . TYR A 1 90 ? 0.248 8.059 -11.268 1.00 87.00 90 TYR A C 1
ATOM 691 O O . TYR A 1 90 ? 0.565 7.720 -12.402 1.00 87.00 90 TYR A O 1
ATOM 699 N N . LEU A 1 91 ? 0.559 9.258 -10.764 1.00 87.69 91 LEU A N 1
ATOM 700 C CA . LEU A 1 91 ? 1.403 10.219 -11.480 1.00 87.69 91 LEU A CA 1
ATOM 701 C C . LEU A 1 91 ? 2.823 9.679 -11.664 1.00 87.69 91 LEU A C 1
ATOM 703 O O . LEU A 1 91 ? 3.380 9.783 -12.750 1.00 87.69 91 LEU A O 1
ATOM 707 N N . LEU A 1 92 ? 3.380 9.048 -10.629 1.00 83.88 92 LEU A N 1
ATOM 708 C CA . LEU A 1 92 ? 4.678 8.387 -10.688 1.00 83.88 92 LEU A CA 1
ATOM 709 C C . LEU A 1 92 ? 4.650 7.233 -11.693 1.00 83.88 92 LEU A C 1
ATOM 711 O O . LEU A 1 92 ? 5.558 7.128 -12.508 1.00 83.88 92 LEU A O 1
ATOM 715 N N . LEU A 1 93 ? 3.594 6.412 -11.696 1.00 80.75 93 LEU A N 1
ATOM 716 C CA . LEU A 1 93 ? 3.407 5.364 -12.702 1.00 80.75 93 LEU A CA 1
ATOM 717 C C . LEU A 1 93 ? 3.333 5.949 -14.124 1.00 80.75 93 LEU A C 1
ATOM 719 O O . LEU A 1 93 ? 4.035 5.469 -15.007 1.00 80.75 93 LEU A O 1
ATOM 723 N N . ALA A 1 94 ? 2.536 6.997 -14.342 1.00 82.94 94 ALA A N 1
ATOM 724 C CA . ALA A 1 94 ? 2.411 7.656 -15.643 1.00 82.94 94 ALA A CA 1
ATOM 725 C C . ALA A 1 94 ? 3.739 8.272 -16.109 1.00 82.94 94 ALA A C 1
ATOM 727 O O . ALA A 1 94 ? 4.104 8.141 -17.274 1.00 82.94 94 ALA A O 1
ATOM 728 N N . TRP A 1 95 ? 4.492 8.889 -15.196 1.00 81.94 95 TRP A N 1
ATOM 729 C CA . TRP A 1 95 ? 5.820 9.433 -15.472 1.00 81.94 95 TRP A CA 1
ATOM 730 C C . TRP A 1 95 ? 6.827 8.338 -15.836 1.00 81.94 95 TRP A C 1
ATOM 732 O O . TRP A 1 95 ? 7.554 8.491 -16.814 1.00 81.94 95 TRP A O 1
ATOM 742 N N . LEU A 1 96 ? 6.826 7.207 -15.121 1.00 74.06 96 LEU A N 1
ATOM 743 C CA . LEU A 1 96 ? 7.653 6.047 -15.470 1.00 74.06 96 LEU A CA 1
ATOM 744 C C . LEU A 1 96 ? 7.321 5.522 -16.873 1.00 74.06 96 LEU A C 1
ATOM 746 O O . LEU A 1 96 ? 8.234 5.273 -17.654 1.00 74.06 96 LEU A O 1
ATOM 750 N N . VAL A 1 97 ? 6.033 5.409 -17.215 1.00 73.81 97 VAL A N 1
ATOM 751 C CA . VAL A 1 97 ? 5.584 5.009 -18.560 1.00 73.81 97 VAL A CA 1
ATOM 752 C C . VAL A 1 97 ? 6.004 6.039 -19.620 1.00 73.81 97 VAL A C 1
ATOM 754 O O . VAL A 1 97 ? 6.433 5.655 -20.704 1.00 73.81 97 VAL A O 1
ATOM 757 N N . ALA A 1 98 ? 5.951 7.339 -19.323 1.00 77.44 98 ALA A N 1
ATOM 758 C CA . ALA A 1 98 ? 6.354 8.397 -20.253 1.00 77.44 98 ALA A CA 1
ATOM 759 C C . ALA A 1 98 ? 7.874 8.432 -20.512 1.00 77.44 98 ALA A C 1
ATOM 761 O O . ALA A 1 98 ? 8.301 8.529 -21.665 1.00 77.44 98 ALA A O 1
ATOM 762 N N . LEU A 1 99 ? 8.703 8.307 -19.469 1.00 70.75 99 LEU A N 1
ATOM 763 C CA . LEU A 1 99 ? 10.165 8.185 -19.609 1.00 70.75 99 LEU A CA 1
ATOM 764 C C . LEU A 1 99 ? 10.552 6.985 -20.468 1.00 70.75 99 LEU A C 1
ATOM 766 O O . LEU A 1 99 ? 11.492 7.022 -21.261 1.00 70.75 99 LEU A O 1
ATOM 770 N N . TYR A 1 100 ? 9.785 5.922 -20.296 1.00 65.44 100 TYR A N 1
ATOM 771 C CA . TYR A 1 100 ? 9.938 4.699 -21.037 1.00 65.44 100 TYR A CA 1
ATOM 772 C C . TYR A 1 100 ? 9.569 4.868 -22.526 1.00 65.44 100 TYR A C 1
ATOM 774 O O . TYR A 1 100 ? 10.378 4.534 -23.389 1.00 65.44 100 TYR A O 1
ATOM 782 N N . VAL A 1 101 ? 8.423 5.482 -22.853 1.00 68.12 101 VAL A N 1
ATOM 783 C CA . VAL A 1 101 ? 8.026 5.780 -24.250 1.00 68.12 101 VAL A CA 1
ATOM 784 C C . VAL A 1 101 ? 9.035 6.700 -24.948 1.00 68.12 101 VAL A C 1
ATOM 786 O O . VAL A 1 101 ? 9.271 6.574 -26.146 1.00 68.12 101 VAL A O 1
ATOM 789 N N . THR A 1 102 ? 9.674 7.599 -24.200 1.00 73.62 102 THR A N 1
ATOM 790 C CA . THR A 1 102 ? 10.676 8.543 -24.721 1.00 73.62 102 THR A CA 1
ATOM 791 C C . THR A 1 102 ? 12.105 7.971 -24.792 1.00 73.62 102 THR A C 1
ATOM 793 O O . THR A 1 102 ? 13.025 8.706 -25.145 1.00 73.62 102 THR A O 1
ATOM 796 N N . ARG A 1 103 ? 12.309 6.672 -24.486 1.00 65.25 103 ARG A N 1
ATOM 797 C CA . ARG A 1 103 ? 13.613 5.961 -24.448 1.00 65.25 103 ARG A CA 1
ATOM 798 C C . ARG A 1 103 ? 14.706 6.668 -23.624 1.00 65.25 103 ARG A C 1
ATOM 800 O O . ARG A 1 103 ? 15.899 6.529 -23.880 1.00 65.25 103 ARG A O 1
ATOM 807 N N . GLN A 1 104 ? 14.314 7.399 -22.581 1.00 63.41 104 GLN A N 1
ATOM 808 C CA . GLN A 1 104 ? 15.210 8.120 -21.663 1.00 63.41 104 GLN A CA 1
ATOM 809 C C . GLN A 1 104 ? 15.644 7.228 -20.480 1.00 63.41 104 GLN A C 1
ATOM 811 O O . GLN A 1 104 ? 15.626 7.624 -19.315 1.00 63.41 104 GLN A O 1
ATOM 816 N N . GLU A 1 105 ? 16.036 5.987 -20.763 1.00 58.38 105 GLU A N 1
ATOM 817 C CA . GLU A 1 105 ? 16.321 4.949 -19.758 1.00 58.38 105 GLU A CA 1
ATOM 818 C C . GLU A 1 105 ? 17.530 5.258 -18.855 1.00 58.38 105 GLU A C 1
ATOM 820 O O . GLU A 1 105 ? 17.581 4.829 -17.701 1.00 58.38 105 GLU A O 1
ATOM 825 N N . LYS A 1 106 ? 18.457 6.099 -19.329 1.00 54.72 106 LYS A N 1
ATOM 826 C CA . LYS A 1 106 ? 19.659 6.517 -18.586 1.00 54.72 106 LYS A CA 1
ATOM 827 C C . LYS A 1 106 ? 19.362 7.394 -17.361 1.00 54.72 106 LYS A C 1
ATOM 829 O O . LYS A 1 106 ? 20.163 7.420 -16.432 1.00 54.72 106 LYS A O 1
ATOM 834 N N . MET A 1 107 ? 18.210 8.071 -17.320 1.00 53.41 107 MET A N 1
ATOM 835 C CA . MET A 1 107 ? 17.766 8.872 -16.163 1.00 53.41 107 MET A CA 1
ATOM 836 C C . MET A 1 107 ? 17.210 8.015 -15.010 1.00 53.41 107 MET A C 1
ATOM 838 O O . MET A 1 107 ? 17.088 8.493 -13.884 1.00 53.41 107 MET A O 1
ATOM 842 N N . LEU A 1 108 ? 16.885 6.743 -15.266 1.00 55.09 108 LEU A N 1
ATOM 843 C CA . LEU A 1 108 ? 16.333 5.810 -14.272 1.00 55.09 108 LEU A CA 1
ATOM 844 C C . LEU A 1 108 ? 17.412 4.974 -13.564 1.00 55.09 108 LEU A C 1
ATOM 846 O O . LEU A 1 108 ? 17.157 4.391 -12.504 1.00 55.09 108 LEU A O 1
ATOM 850 N N . THR A 1 109 ? 18.616 4.908 -14.129 1.00 52.59 109 THR A N 1
ATOM 851 C CA . THR A 1 109 ? 19.780 4.221 -13.560 1.00 52.59 109 THR A CA 1
ATOM 852 C C . THR A 1 109 ? 20.438 5.069 -12.469 1.00 52.59 109 THR A C 1
ATOM 854 O O . THR A 1 109 ? 20.999 6.121 -12.747 1.00 52.59 109 THR A O 1
ATOM 857 N N . GLY A 1 110 ? 20.366 4.609 -11.213 1.00 53.22 110 GLY A N 1
ATOM 858 C CA . GLY A 1 110 ? 21.094 5.190 -10.072 1.00 53.22 110 GLY A CA 1
ATOM 859 C C . GLY A 1 110 ? 20.260 5.983 -9.054 1.00 53.22 110 GLY A C 1
ATOM 860 O O . GLY A 1 110 ? 20.673 6.088 -7.903 1.00 53.22 110 GLY A O 1
ATOM 861 N N . ALA A 1 111 ? 19.067 6.472 -9.413 1.00 53.94 111 ALA A N 1
ATOM 862 C CA . ALA A 1 111 ? 18.237 7.306 -8.525 1.00 53.94 111 ALA A CA 1
ATOM 863 C C . ALA A 1 111 ? 16.970 6.613 -7.982 1.00 53.94 111 ALA A C 1
ATOM 865 O O . ALA A 1 111 ? 16.228 7.202 -7.194 1.00 53.94 111 ALA A O 1
ATOM 866 N N . SER A 1 112 ? 16.684 5.369 -8.388 1.00 60.72 112 SER A N 1
ATOM 867 C CA . SER A 1 112 ? 15.447 4.704 -7.964 1.00 60.72 112 SER A CA 1
ATOM 868 C C . SER A 1 112 ? 15.546 4.208 -6.504 1.00 60.72 112 SER A C 1
ATOM 870 O O . SER A 1 112 ? 16.432 3.409 -6.184 1.00 60.72 112 SER A O 1
ATOM 872 N N . PRO A 1 113 ? 14.630 4.610 -5.598 1.00 56.50 113 PRO A N 1
ATOM 873 C CA . PRO A 1 113 ? 14.668 4.198 -4.187 1.00 56.50 113 PRO A CA 1
ATOM 874 C C . PRO A 1 113 ? 14.552 2.678 -3.996 1.00 56.50 113 PRO A C 1
ATOM 876 O O . PRO A 1 113 ? 14.967 2.134 -2.974 1.00 56.50 113 PRO A O 1
ATOM 879 N N . TRP A 1 114 ? 14.021 1.978 -5.003 1.00 61.94 114 TRP A N 1
ATOM 880 C CA . TRP A 1 114 ? 13.947 0.523 -5.034 1.00 61.94 114 TRP A CA 1
ATOM 881 C C . TRP A 1 114 ? 15.326 -0.143 -5.098 1.00 61.94 114 TRP A C 1
ATOM 883 O O . TRP A 1 114 ? 15.576 -1.141 -4.425 1.00 61.94 114 TRP A O 1
ATOM 893 N N . GLU A 1 115 ? 16.230 0.409 -5.903 1.00 62.66 115 GLU A N 1
ATOM 894 C CA . GLU A 1 115 ? 17.564 -0.150 -6.110 1.00 62.66 115 GLU A CA 1
ATOM 895 C C . GLU A 1 115 ? 18.427 -0.001 -4.853 1.00 62.66 115 GLU A C 1
ATOM 897 O O . GLU A 1 115 ? 19.132 -0.932 -4.469 1.00 62.66 115 GLU A O 1
ATOM 902 N N . VAL A 1 116 ? 18.264 1.120 -4.144 1.00 62.25 116 VAL A N 1
ATOM 903 C CA . VAL A 1 116 ? 18.861 1.365 -2.824 1.00 62.25 116 VAL A CA 1
ATOM 904 C C . VAL A 1 116 ? 18.365 0.332 -1.814 1.00 62.25 116 VAL A C 1
ATOM 906 O O . VAL A 1 116 ? 19.164 -0.340 -1.167 1.00 62.25 116 VAL A O 1
ATOM 909 N N . PHE A 1 117 ? 17.049 0.143 -1.713 1.00 62.44 117 PHE A N 1
ATOM 910 C CA . PHE A 1 117 ? 16.475 -0.822 -0.780 1.00 62.44 117 PHE A CA 1
ATOM 911 C C . PHE A 1 117 ? 16.878 -2.269 -1.088 1.00 62.44 117 PHE A C 1
ATOM 913 O O . PHE A 1 117 ? 17.205 -3.028 -0.176 1.00 62.44 117 PHE A O 1
ATOM 920 N N . SER A 1 118 ? 16.895 -2.659 -2.366 1.00 61.12 118 SER A N 1
ATOM 921 C CA . SER A 1 118 ? 17.327 -3.997 -2.780 1.00 61.12 118 SER A CA 1
ATOM 922 C C . SER A 1 118 ? 18.783 -4.265 -2.394 1.00 61.12 118 SER A C 1
ATOM 924 O O . SER A 1 118 ? 19.095 -5.375 -1.973 1.00 61.12 118 SER A O 1
ATOM 926 N N . ARG A 1 119 ? 19.662 -3.261 -2.497 1.00 62.41 119 ARG A N 1
ATOM 927 C CA . ARG A 1 119 ? 21.075 -3.370 -2.104 1.00 62.41 119 ARG A CA 1
ATOM 928 C C . ARG A 1 119 ? 21.265 -3.387 -0.586 1.00 62.41 119 ARG A C 1
ATOM 930 O O . ARG A 1 119 ? 22.017 -4.224 -0.100 1.00 62.41 119 ARG A O 1
ATOM 937 N N . LEU A 1 120 ? 20.522 -2.561 0.161 1.00 59.38 120 LEU A N 1
ATOM 938 C CA . LEU A 1 120 ? 20.516 -2.608 1.631 1.00 59.38 120 LEU A CA 1
ATOM 939 C C . LEU A 1 120 ? 20.038 -3.962 2.162 1.00 59.38 120 LEU A C 1
ATOM 941 O O . LEU A 1 120 ? 20.644 -4.504 3.079 1.00 59.38 120 LEU A O 1
ATOM 945 N N . THR A 1 121 ? 18.974 -4.525 1.582 1.00 59.22 121 THR A N 1
ATOM 946 C CA . THR A 1 121 ? 18.475 -5.848 1.997 1.00 59.22 121 THR A CA 1
ATOM 947 C C . THR A 1 121 ? 19.456 -6.963 1.619 1.00 59.22 121 THR A C 1
ATOM 949 O O . THR A 1 121 ? 19.536 -7.967 2.316 1.00 59.22 121 THR A O 1
ATOM 952 N N . ALA A 1 122 ? 20.219 -6.784 0.535 1.00 58.91 122 ALA A N 1
ATOM 953 C CA . ALA A 1 122 ? 21.307 -7.678 0.141 1.00 58.91 122 ALA A CA 1
ATOM 954 C C . ALA A 1 122 ? 22.599 -7.471 0.962 1.00 58.91 122 ALA A C 1
ATOM 956 O O . ALA A 1 122 ? 23.597 -8.121 0.675 1.00 58.91 122 ALA A O 1
ATOM 957 N N . LEU A 1 123 ? 22.588 -6.578 1.965 1.00 55.09 123 LEU A N 1
ATOM 958 C CA . LEU A 1 123 ? 23.717 -6.259 2.848 1.00 55.09 123 LEU A CA 1
ATOM 959 C C . LEU A 1 123 ? 25.008 -5.859 2.107 1.00 55.09 123 LEU A C 1
ATOM 961 O O . LEU A 1 123 ? 26.108 -5.980 2.639 1.00 55.09 123 LEU A O 1
ATOM 965 N N . HIS A 1 124 ? 24.881 -5.367 0.875 1.00 60.38 124 HIS A N 1
ATOM 966 C CA . HIS A 1 124 ? 26.000 -4.843 0.099 1.00 60.38 124 HIS A CA 1
ATOM 967 C C . HIS A 1 124 ? 26.081 -3.331 0.332 1.00 60.38 124 HIS A C 1
ATOM 969 O O . HIS A 1 124 ? 25.146 -2.602 -0.016 1.00 60.38 124 HIS A O 1
ATOM 975 N N . LEU A 1 125 ? 27.181 -2.858 0.933 1.00 55.09 125 LEU A N 1
ATOM 976 C CA . LEU A 1 125 ? 27.396 -1.428 1.168 1.00 55.09 125 LEU A CA 1
ATOM 977 C C . LEU A 1 125 ? 27.415 -0.666 -0.172 1.00 55.09 125 LEU A C 1
ATOM 979 O O . LEU A 1 125 ? 27.995 -1.152 -1.148 1.00 55.09 125 LEU A O 1
ATOM 983 N N . PRO A 1 126 ? 26.762 0.507 -0.252 1.00 56.28 126 PRO A N 1
ATOM 984 C CA . PRO A 1 126 ? 26.752 1.293 -1.475 1.00 56.28 126 PRO A CA 1
ATOM 985 C C . PRO A 1 126 ? 28.165 1.824 -1.783 1.00 56.28 126 PRO A C 1
ATOM 987 O O . PRO A 1 126 ? 28.847 2.270 -0.861 1.00 56.28 126 PRO A O 1
ATOM 990 N N . PRO A 1 127 ? 28.606 1.805 -3.055 1.00 58.53 127 PRO A N 1
ATOM 991 C CA . PRO A 1 127 ? 29.864 2.428 -3.456 1.00 58.53 127 PRO A CA 1
ATOM 992 C C . PRO A 1 127 ? 29.819 3.957 -3.288 1.00 58.53 127 PRO A C 1
ATOM 994 O O . PRO A 1 127 ? 28.743 4.568 -3.275 1.00 58.53 127 PRO A O 1
ATOM 997 N N . GLU A 1 128 ? 31.004 4.562 -3.194 1.00 49.84 128 GLU A N 1
ATOM 998 C CA . GLU A 1 128 ? 31.238 6.011 -3.163 1.00 49.84 128 GLU A CA 1
ATOM 999 C C . GLU A 1 128 ? 30.427 6.712 -4.281 1.00 49.84 128 GLU A C 1
ATOM 1001 O O . GLU A 1 128 ? 30.592 6.402 -5.460 1.00 49.84 128 GLU A O 1
ATOM 1006 N N . GLY A 1 129 ? 29.503 7.618 -3.922 1.00 59.59 129 GLY A N 1
ATOM 1007 C CA . GLY A 1 129 ? 28.637 8.348 -4.873 1.00 59.59 129 GLY A CA 1
ATOM 1008 C C . GLY A 1 129 ? 27.117 8.143 -4.724 1.00 59.59 129 GLY A C 1
ATOM 1009 O O . GLY A 1 129 ? 26.339 8.816 -5.396 1.00 59.59 129 GLY A O 1
ATOM 1010 N N . PHE A 1 130 ? 26.654 7.278 -3.813 1.00 63.62 130 PHE A N 1
ATOM 1011 C CA . PHE A 1 130 ? 25.225 6.937 -3.639 1.00 63.62 130 PHE A CA 1
ATOM 1012 C C . PHE A 1 130 ? 24.430 7.810 -2.639 1.00 63.62 130 PHE A C 1
ATOM 1014 O O . PHE A 1 130 ? 23.336 7.432 -2.205 1.00 63.62 130 PHE A O 1
ATOM 1021 N N . GLY A 1 131 ? 24.942 8.988 -2.263 1.00 68.06 131 GLY A N 1
ATOM 1022 C CA . GLY A 1 131 ? 24.354 9.837 -1.213 1.00 68.06 131 GLY A CA 1
ATOM 1023 C C . GLY A 1 131 ? 22.895 10.246 -1.464 1.00 68.06 131 GLY A C 1
ATOM 1024 O O . GLY A 1 131 ? 22.087 10.262 -0.535 1.00 68.06 131 GLY A O 1
ATOM 1025 N N . VAL A 1 132 ? 22.520 10.484 -2.727 1.00 69.62 132 VAL A N 1
ATOM 1026 C CA . VAL A 1 132 ? 21.143 10.844 -3.119 1.00 69.62 132 VAL A CA 1
ATOM 1027 C C . VAL A 1 132 ? 20.159 9.703 -2.829 1.00 69.62 132 VAL A C 1
ATOM 1029 O O . VAL A 1 132 ? 19.066 9.937 -2.315 1.00 69.62 132 VAL A O 1
ATOM 1032 N N . GLY A 1 133 ? 20.558 8.456 -3.094 1.00 70.06 133 GLY A N 1
ATOM 1033 C CA . GLY A 1 133 ? 19.729 7.279 -2.838 1.00 70.06 133 GLY A CA 1
ATOM 1034 C C . GLY A 1 133 ? 19.510 7.016 -1.345 1.00 70.06 133 GLY A C 1
ATOM 1035 O O . GLY A 1 133 ? 18.396 6.697 -0.928 1.00 70.06 133 GLY A O 1
ATOM 1036 N N . ILE A 1 134 ? 20.552 7.210 -0.531 1.00 74.88 134 ILE A N 1
ATOM 1037 C CA . ILE A 1 134 ? 20.470 7.104 0.934 1.00 74.88 134 ILE A CA 1
ATOM 1038 C C . ILE A 1 134 ? 19.558 8.199 1.493 1.00 74.88 134 ILE A C 1
ATOM 1040 O O . ILE A 1 134 ? 18.658 7.898 2.275 1.00 74.88 134 ILE A O 1
ATOM 1044 N N . GLY A 1 135 ? 19.736 9.450 1.056 1.00 80.69 135 GLY A N 1
ATOM 1045 C CA . GLY A 1 135 ? 18.876 10.563 1.462 1.00 80.69 135 GLY A CA 1
ATOM 1046 C C . GLY A 1 135 ? 17.402 10.300 1.146 1.00 80.69 135 GLY A C 1
ATOM 1047 O O . GLY A 1 135 ? 16.535 10.508 1.995 1.00 80.69 135 GLY A O 1
ATOM 1048 N N . LEU A 1 136 ? 17.116 9.749 -0.037 1.00 80.19 136 LEU A N 1
ATOM 1049 C CA . LEU A 1 136 ? 15.760 9.376 -0.432 1.00 80.19 136 LEU A CA 1
ATOM 1050 C C . LEU A 1 136 ? 15.189 8.237 0.424 1.00 80.19 136 LEU A C 1
ATOM 1052 O O . LEU A 1 136 ? 14.029 8.302 0.828 1.00 80.19 136 LEU A O 1
ATOM 1056 N N . LEU A 1 137 ? 15.985 7.211 0.742 1.00 81.56 137 LEU A N 1
ATOM 1057 C CA . LEU A 1 137 ? 15.560 6.132 1.638 1.00 81.56 137 LEU A CA 1
ATOM 1058 C C . LEU A 1 137 ? 15.230 6.668 3.034 1.00 81.56 137 LEU A C 1
ATOM 1060 O O . LEU A 1 137 ? 14.182 6.332 3.580 1.00 81.56 137 LEU A O 1
ATOM 1064 N N . VAL A 1 138 ? 16.089 7.522 3.594 1.00 85.00 1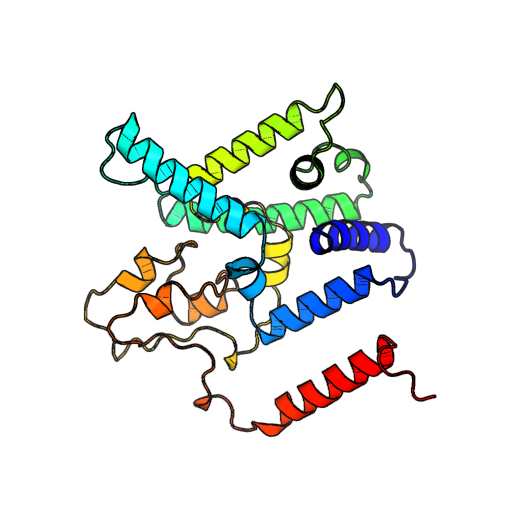38 VAL A N 1
ATOM 1065 C CA . VAL A 1 138 ? 15.854 8.164 4.894 1.00 85.00 138 VAL A CA 1
ATOM 1066 C C . VAL A 1 138 ? 14.563 8.978 4.856 1.00 85.00 138 VAL A C 1
ATOM 1068 O O . VAL A 1 138 ? 13.740 8.852 5.758 1.00 85.00 138 VAL A O 1
ATOM 1071 N N . LEU A 1 139 ? 14.321 9.739 3.788 1.00 86.38 139 LEU A N 1
ATOM 1072 C CA . LEU A 1 139 ? 13.082 10.496 3.613 1.00 86.38 139 LEU A CA 1
ATOM 1073 C C . LEU A 1 139 ? 11.846 9.584 3.547 1.00 86.38 139 LEU A C 1
ATOM 1075 O O . LEU A 1 139 ? 10.817 9.894 4.147 1.00 86.38 139 LEU A O 1
ATOM 1079 N N . ILE A 1 140 ? 11.947 8.429 2.885 1.00 86.81 140 ILE A N 1
ATOM 1080 C CA . ILE A 1 140 ? 10.878 7.421 2.856 1.00 86.81 140 ILE A CA 1
ATOM 1081 C C . ILE A 1 140 ? 10.631 6.841 4.253 1.00 86.81 140 ILE A C 1
ATOM 1083 O O . ILE A 1 140 ? 9.473 6.702 4.647 1.00 86.81 140 ILE A O 1
ATOM 1087 N N . LEU A 1 141 ? 11.684 6.526 5.011 1.00 88.44 141 LEU A N 1
ATOM 1088 C CA . LEU A 1 141 ? 11.572 6.022 6.384 1.00 88.44 141 LEU A CA 1
ATOM 1089 C C . LEU A 1 141 ? 10.938 7.064 7.313 1.00 88.44 141 LEU A C 1
ATOM 1091 O O . LEU A 1 141 ? 10.055 6.724 8.099 1.00 88.44 141 LEU A O 1
ATOM 1095 N N . LEU A 1 142 ? 11.310 8.339 7.178 1.00 89.69 142 LEU A N 1
ATOM 1096 C CA . LEU A 1 142 ? 10.649 9.440 7.881 1.00 89.69 142 LEU A CA 1
ATOM 1097 C C . LEU A 1 142 ? 9.165 9.523 7.498 1.00 89.69 142 LEU A C 1
ATOM 1099 O O . LEU A 1 142 ? 8.315 9.640 8.376 1.00 89.69 142 LEU A O 1
ATOM 1103 N N . GLY A 1 143 ? 8.827 9.373 6.216 1.00 89.69 143 GLY A N 1
ATOM 1104 C CA . GLY A 1 143 ? 7.437 9.284 5.762 1.00 89.69 143 GLY A CA 1
ATOM 1105 C C . GLY A 1 143 ? 6.672 8.119 6.403 1.00 89.69 143 GLY A C 1
ATOM 1106 O O . GLY A 1 143 ? 5.557 8.307 6.889 1.00 89.69 143 GLY A O 1
ATOM 1107 N N . MET A 1 144 ? 7.281 6.929 6.477 1.00 90.62 144 MET A N 1
ATOM 1108 C CA . MET A 1 144 ? 6.709 5.752 7.152 1.00 90.62 144 MET A CA 1
ATOM 1109 C C . MET A 1 144 ? 6.520 5.966 8.659 1.00 90.62 144 MET A C 1
ATOM 1111 O O . MET A 1 144 ? 5.566 5.451 9.235 1.00 90.62 144 MET A O 1
ATOM 1115 N N . ALA A 1 145 ? 7.392 6.749 9.297 1.00 89.00 145 ALA A N 1
ATOM 1116 C CA . ALA A 1 145 ? 7.270 7.093 10.710 1.00 89.00 145 ALA A CA 1
ATOM 1117 C C . ALA A 1 145 ? 6.077 8.023 10.995 1.00 89.00 145 ALA A C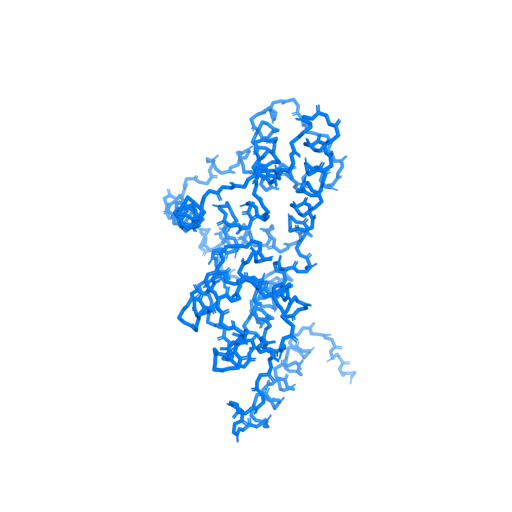 1
ATOM 1119 O O . ALA A 1 145 ? 5.586 8.041 12.125 1.00 89.00 145 ALA A O 1
ATOM 1120 N N . VAL A 1 146 ? 5.616 8.783 9.993 1.00 89.38 146 VAL A N 1
ATOM 1121 C CA . VAL A 1 146 ? 4.521 9.762 10.109 1.00 89.38 146 VAL A CA 1
ATOM 1122 C C . VAL A 1 146 ? 3.187 9.236 9.558 1.00 89.38 146 VAL A C 1
ATOM 1124 O O . VAL A 1 146 ? 2.123 9.671 9.997 1.00 89.38 146 VAL A O 1
ATOM 1127 N N . GLN A 1 147 ? 3.198 8.288 8.622 1.00 89.94 147 GLN A N 1
ATOM 1128 C CA . GLN A 1 147 ? 1.977 7.669 8.110 1.00 89.94 147 GLN A CA 1
ATOM 1129 C C . GLN A 1 147 ? 2.171 6.157 7.928 1.00 89.94 147 GLN A C 1
ATOM 1131 O O . GLN A 1 147 ? 3.100 5.742 7.225 1.00 89.94 147 GLN A O 1
ATOM 1136 N N . PRO A 1 148 ? 1.267 5.314 8.467 1.00 88.75 148 PRO A N 1
ATOM 1137 C CA . PRO A 1 148 ? 1.336 3.873 8.250 1.00 88.75 148 PRO A CA 1
ATOM 1138 C C . PRO A 1 148 ? 1.275 3.565 6.755 1.00 88.75 148 PRO A C 1
ATOM 1140 O O . PRO A 1 148 ? 0.517 4.187 6.015 1.00 88.75 148 PRO A O 1
ATOM 1143 N N . ARG A 1 149 ? 2.071 2.600 6.288 1.00 88.31 149 ARG A N 1
ATOM 1144 C CA . ARG A 1 149 ? 2.118 2.183 4.872 1.00 88.31 149 ARG A CA 1
ATOM 1145 C C . ARG A 1 149 ? 2.378 3.338 3.876 1.00 88.31 149 ARG A C 1
ATOM 1147 O O . ARG A 1 149 ? 1.941 3.240 2.729 1.00 88.31 149 ARG A O 1
ATOM 1154 N N . PHE A 1 150 ? 3.116 4.387 4.273 1.00 90.38 150 PHE A N 1
ATOM 1155 C CA . PHE A 1 150 ? 3.448 5.563 3.442 1.00 90.38 150 PHE A CA 1
ATOM 1156 C C . PHE A 1 150 ? 3.929 5.188 2.030 1.00 90.38 150 PHE A C 1
ATOM 1158 O O . PHE A 1 150 ? 3.347 5.606 1.032 1.00 90.38 150 PHE A O 1
ATOM 1165 N N . PHE A 1 151 ? 4.941 4.323 1.926 1.00 87.75 151 PHE A N 1
ATOM 1166 C CA . PHE A 1 151 ? 5.490 3.913 0.631 1.00 87.75 151 PHE A CA 1
ATOM 1167 C C . PHE A 1 151 ? 4.443 3.241 -0.268 1.00 87.75 151 PHE A C 1
ATOM 1169 O O . PHE A 1 151 ? 4.309 3.591 -1.439 1.00 87.75 151 PHE A O 1
ATOM 1176 N N . CYS A 1 152 ? 3.656 2.312 0.283 1.00 85.56 152 CYS A N 1
ATOM 1177 C CA . CYS A 1 152 ? 2.617 1.596 -0.458 1.00 85.56 152 CYS A CA 1
ATOM 1178 C C . CYS A 1 152 ? 1.478 2.511 -0.933 1.00 85.56 152 CYS A C 1
ATOM 1180 O O . CYS A 1 152 ? 0.857 2.211 -1.951 1.00 85.56 152 CYS A O 1
ATOM 1182 N N . GLN A 1 153 ? 1.201 3.594 -0.200 1.00 87.50 153 GLN A N 1
ATOM 1183 C CA . GLN A 1 153 ? 0.142 4.554 -0.519 1.00 87.50 153 GLN A CA 1
ATOM 1184 C C . GLN A 1 153 ? 0.580 5.606 -1.535 1.00 87.50 153 GLN A C 1
ATOM 1186 O O . GLN A 1 153 ? -0.224 5.996 -2.373 1.00 87.50 153 GLN A O 1
ATOM 1191 N N . PHE A 1 154 ? 1.831 6.063 -1.469 1.00 88.44 154 PHE A N 1
ATOM 1192 C CA . PHE A 1 154 ? 2.251 7.275 -2.174 1.00 88.44 154 PHE A CA 1
ATOM 1193 C C . PHE A 1 154 ? 3.280 7.043 -3.276 1.00 88.44 154 PHE A C 1
ATOM 1195 O O . PHE A 1 154 ? 3.250 7.737 -4.286 1.00 88.44 154 PHE A O 1
ATOM 1202 N N . LEU A 1 155 ? 4.197 6.091 -3.090 1.00 85.81 155 LEU A N 1
ATOM 1203 C CA . LEU A 1 155 ? 5.381 5.959 -3.945 1.00 85.81 155 LEU A CA 1
ATOM 1204 C C . LEU A 1 155 ? 5.457 4.627 -4.692 1.00 85.81 155 LEU A C 1
ATOM 1206 O O . LEU A 1 155 ? 6.273 4.499 -5.594 1.00 85.81 155 LEU A O 1
ATOM 1210 N N . CYS A 1 156 ? 4.656 3.624 -4.327 1.00 85.69 156 CYS A N 1
ATOM 1211 C CA . CYS A 1 156 ? 4.776 2.279 -4.880 1.00 85.69 156 CYS A CA 1
ATOM 1212 C C . CYS A 1 156 ? 4.084 2.158 -6.256 1.00 85.69 156 CYS A C 1
ATOM 1214 O O . CYS A 1 156 ? 2.851 2.062 -6.292 1.00 85.69 156 CYS A O 1
ATOM 1216 N N . PRO A 1 157 ? 4.830 2.071 -7.381 1.00 80.12 157 PRO A N 1
ATOM 1217 C CA . PRO A 1 157 ? 4.230 1.932 -8.710 1.00 80.12 157 PRO A CA 1
ATOM 1218 C C . PRO A 1 157 ? 3.536 0.575 -8.879 1.00 80.12 157 PRO A C 1
ATOM 1220 O O . PRO A 1 157 ? 2.467 0.498 -9.472 1.00 80.12 157 PRO A O 1
ATOM 1223 N N . MET A 1 158 ? 4.069 -0.488 -8.264 1.00 76.75 158 MET A N 1
ATOM 1224 C CA . MET A 1 158 ? 3.421 -1.808 -8.233 1.00 76.75 158 MET A CA 1
ATOM 1225 C C . MET A 1 158 ? 2.067 -1.768 -7.532 1.00 76.75 158 MET A C 1
ATOM 1227 O O . MET A 1 158 ? 1.102 -2.382 -7.976 1.00 76.75 158 MET A O 1
ATOM 1231 N N . GLY A 1 159 ? 1.981 -1.008 -6.440 1.00 81.06 159 GLY A N 1
ATOM 1232 C CA . GLY A 1 159 ? 0.725 -0.790 -5.738 1.00 81.06 159 GLY A CA 1
ATOM 1233 C C . GLY A 1 159 ? -0.294 -0.031 -6.587 1.00 81.06 159 GLY A C 1
ATOM 1234 O O . GLY A 1 159 ? -1.487 -0.250 -6.406 1.00 81.06 159 GLY A O 1
ATOM 1235 N N . ALA A 1 160 ? 0.158 0.830 -7.504 1.00 83.50 160 ALA A N 1
ATOM 1236 C CA . ALA A 1 160 ? -0.702 1.503 -8.473 1.00 83.50 160 ALA A CA 1
ATOM 1237 C C . ALA A 1 160 ? -1.207 0.521 -9.540 1.00 83.50 160 ALA A C 1
ATOM 1239 O O . ALA A 1 160 ? -2.409 0.450 -9.764 1.00 83.50 160 ALA A O 1
ATOM 1240 N N . VAL A 1 161 ? -0.323 -0.303 -10.115 1.00 79.81 161 VAL A N 1
ATOM 1241 C CA . VAL A 1 161 ? -0.705 -1.348 -11.084 1.00 79.81 161 VAL A CA 1
ATOM 1242 C C . VAL A 1 161 ? -1.736 -2.303 -10.480 1.00 79.81 161 VAL A C 1
ATOM 1244 O O . VAL A 1 161 ? -2.785 -2.524 -11.074 1.00 79.81 161 VAL A O 1
ATOM 1247 N N . PHE A 1 162 ? -1.501 -2.811 -9.268 1.00 79.50 162 PHE A N 1
ATOM 1248 C CA . PHE A 1 162 ? -2.450 -3.716 -8.611 1.00 79.50 162 PHE A CA 1
ATOM 1249 C C . PHE A 1 162 ? -3.767 -3.053 -8.215 1.00 79.50 162 PHE A C 1
ATOM 1251 O O . PHE A 1 162 ? -4.773 -3.744 -8.128 1.00 79.50 162 PHE A O 1
ATOM 1258 N N . ALA A 1 163 ? -3.779 -1.741 -7.973 1.00 82.00 163 ALA A N 1
ATOM 1259 C CA . ALA A 1 163 ? -5.018 -1.011 -7.717 1.00 82.00 163 ALA A CA 1
ATOM 1260 C C . ALA A 1 163 ? -5.875 -0.847 -8.985 1.00 82.00 163 ALA A C 1
ATOM 1262 O O . ALA A 1 163 ? -7.092 -0.740 -8.878 1.00 82.00 163 ALA A O 1
ATOM 1263 N N . LEU A 1 164 ? -5.253 -0.854 -10.170 1.00 80.31 164 LEU A N 1
ATOM 1264 C CA . LEU A 1 164 ? -5.945 -0.793 -11.462 1.00 80.31 164 LEU A CA 1
ATOM 1265 C C . LEU A 1 164 ? -6.460 -2.160 -11.936 1.00 80.31 164 LEU A C 1
ATOM 1267 O O . LEU A 1 164 ? -7.295 -2.214 -12.838 1.00 80.31 164 LEU A O 1
ATOM 1271 N N . LEU A 1 165 ? -5.974 -3.264 -11.358 1.00 73.25 165 LEU A N 1
ATOM 1272 C CA . LEU A 1 165 ? -6.420 -4.604 -11.732 1.00 73.25 165 LEU A CA 1
ATOM 1273 C C . LEU A 1 165 ? -7.838 -4.893 -11.202 1.00 73.25 165 LEU A C 1
ATOM 1275 O O . LEU A 1 165 ? -8.150 -4.574 -10.052 1.00 73.25 165 LEU A O 1
ATOM 1279 N N . PRO A 1 166 ? -8.703 -5.541 -12.003 1.00 69.31 166 PRO A N 1
ATOM 1280 C CA . PRO A 1 166 ? -10.057 -5.870 -11.580 1.00 69.31 166 PRO A CA 1
ATOM 1281 C C . PRO A 1 166 ? -10.049 -7.011 -10.557 1.00 69.31 166 PRO A C 1
ATOM 1283 O O . PRO A 1 166 ? -9.712 -8.146 -10.872 1.00 69.31 166 PRO A O 1
ATOM 1286 N N . VAL A 1 167 ? -10.475 -6.737 -9.328 1.00 71.12 167 VAL A N 1
ATOM 1287 C CA . VAL A 1 167 ? -10.588 -7.767 -8.284 1.00 71.12 167 VAL A CA 1
ATOM 1288 C C . VAL A 1 167 ? -11.971 -8.407 -8.321 1.00 71.12 167 VAL A C 1
ATOM 1290 O O . VAL A 1 167 ? -12.991 -7.713 -8.413 1.00 71.12 167 VAL A O 1
ATOM 1293 N N . LEU A 1 168 ? -12.014 -9.737 -8.213 1.00 73.00 168 LEU A N 1
ATOM 1294 C CA . LEU A 1 168 ? -13.267 -10.486 -8.205 1.00 73.00 168 LEU A CA 1
ATOM 1295 C C . LEU A 1 168 ? -14.160 -10.053 -7.029 1.00 73.00 168 LEU A C 1
ATOM 1297 O O . LEU A 1 168 ? -13.660 -9.926 -5.908 1.00 73.00 168 LEU A O 1
ATOM 1301 N N . PRO A 1 169 ? -15.480 -9.865 -7.238 1.00 73.25 169 PRO A N 1
ATOM 1302 C CA . PRO A 1 169 ? -16.381 -9.372 -6.203 1.00 73.25 169 PRO A CA 1
ATOM 1303 C C . PRO A 1 169 ? -16.265 -10.128 -4.881 1.00 73.25 169 PRO A C 1
ATOM 1305 O O . PRO A 1 169 ? -16.045 -9.481 -3.870 1.00 73.25 169 PRO A O 1
ATOM 1308 N N . PHE A 1 170 ? -16.287 -11.464 -4.891 1.00 76.81 170 PHE A N 1
ATOM 1309 C CA . PHE A 1 170 ? -16.235 -12.289 -3.673 1.00 76.81 170 PHE A CA 1
ATOM 1310 C C . PHE A 1 170 ? -14.939 -12.142 -2.855 1.00 76.81 170 PHE A C 1
ATOM 1312 O O . PHE A 1 170 ? -14.947 -12.372 -1.646 1.00 76.81 170 PHE A O 1
ATOM 1319 N N . ALA A 1 171 ? -13.821 -11.793 -3.502 1.00 77.12 171 ALA A N 1
ATOM 1320 C CA . ALA A 1 171 ? -12.513 -11.676 -2.858 1.00 77.12 171 ALA A CA 1
ATOM 1321 C C . ALA A 1 171 ? -12.334 -10.332 -2.139 1.00 77.12 171 ALA A C 1
ATOM 1323 O O . ALA A 1 171 ? -11.429 -10.188 -1.306 1.00 77.12 171 ALA A O 1
ATOM 1324 N N . ARG A 1 172 ? -13.194 -9.357 -2.464 1.00 80.81 172 ARG A N 1
ATOM 1325 C CA . ARG A 1 172 ? -13.219 -8.035 -1.847 1.00 80.81 172 ARG A CA 1
ATOM 1326 C C . ARG A 1 172 ? -13.862 -8.094 -0.467 1.00 80.81 172 ARG A C 1
ATOM 1328 O O . ARG A 1 172 ? -14.724 -8.925 -0.177 1.00 80.81 172 ARG A O 1
ATOM 1335 N N . LEU A 1 173 ? -13.431 -7.171 0.383 1.00 86.44 173 LEU A N 1
ATOM 1336 C CA . LEU A 1 173 ? -14.086 -6.909 1.657 1.00 86.44 173 LEU A CA 1
ATOM 1337 C C . LEU A 1 173 ? -15.464 -6.297 1.405 1.00 86.44 173 LEU A C 1
ATOM 1339 O O . LEU A 1 173 ? -15.594 -5.375 0.600 1.00 86.44 173 LEU A O 1
ATOM 1343 N N . HIS A 1 174 ? -16.459 -6.783 2.135 1.00 86.19 174 HIS A N 1
ATOM 1344 C CA . HIS A 1 174 ? -17.803 -6.228 2.172 1.00 86.19 174 HIS A CA 1
ATOM 1345 C C . HIS A 1 174 ? -18.098 -5.747 3.585 1.00 86.19 174 HIS A C 1
ATOM 1347 O O . HIS A 1 174 ? -17.633 -6.325 4.568 1.00 86.19 174 HIS A O 1
ATOM 1353 N N . ARG A 1 175 ? -18.852 -4.654 3.685 1.00 87.19 175 ARG A N 1
ATOM 1354 C CA . ARG A 1 175 ? -19.319 -4.119 4.960 1.00 87.19 175 ARG A CA 1
ATOM 1355 C C . ARG A 1 175 ? -20.823 -3.942 4.893 1.00 87.19 175 ARG A C 1
ATOM 1357 O O . ARG A 1 175 ? -21.301 -3.176 4.065 1.00 87.19 175 ARG A O 1
ATOM 1364 N N . GLN A 1 176 ? -21.533 -4.561 5.826 1.00 86.94 176 GLN A N 1
ATOM 1365 C CA . GLN A 1 176 ? -22.963 -4.343 6.018 1.00 86.94 176 GLN A CA 1
ATOM 1366 C C . GLN A 1 176 ? -23.174 -3.173 6.984 1.00 86.94 176 GLN A C 1
ATOM 1368 O O . GLN A 1 176 ? -22.848 -3.254 8.172 1.00 86.94 176 GLN A O 1
ATOM 1373 N N . SER A 1 177 ? -23.677 -2.050 6.469 1.00 83.81 177 SER A N 1
ATOM 1374 C CA . SER A 1 177 ? -23.960 -0.850 7.267 1.00 83.81 177 SER A CA 1
ATOM 1375 C C . SER A 1 177 ? -25.128 -1.036 8.231 1.00 83.81 177 SER A C 1
ATOM 1377 O O . SER A 1 177 ? -25.111 -0.445 9.307 1.00 83.81 177 SER A O 1
ATOM 1379 N N . ASP A 1 178 ? -26.099 -1.876 7.879 1.00 84.75 178 ASP A N 1
ATOM 1380 C CA . ASP A 1 178 ? -27.396 -1.951 8.567 1.00 84.75 178 ASP A CA 1
ATOM 1381 C C . ASP A 1 178 ? -27.285 -2.540 9.979 1.00 84.75 178 ASP A C 1
ATOM 1383 O O . ASP A 1 178 ? -28.043 -2.183 10.875 1.00 84.75 178 ASP A O 1
ATOM 1387 N N . GLY A 1 179 ? -26.276 -3.383 10.219 1.00 83.31 179 GLY A N 1
ATOM 1388 C CA . GLY A 1 179 ? -25.975 -3.916 11.548 1.00 83.31 179 GLY A CA 1
ATOM 1389 C C . GLY A 1 179 ? -25.029 -3.044 12.382 1.00 83.31 179 GLY A C 1
ATOM 1390 O O . GLY A 1 179 ? -24.597 -3.474 13.458 1.00 83.31 179 GLY A O 1
ATOM 1391 N N . CYS A 1 180 ? -24.554 -1.898 11.872 1.00 88.88 180 CYS A N 1
ATOM 1392 C CA . CYS A 1 180 ? -23.525 -1.110 12.555 1.00 88.88 180 CYS A CA 1
ATOM 1393 C C . CYS A 1 180 ? -24.089 -0.356 13.765 1.00 88.88 180 CYS A C 1
ATOM 1395 O O . CYS A 1 180 ? -25.179 0.201 13.732 1.00 88.88 180 CYS A O 1
ATOM 1397 N N . ILE A 1 181 ? -23.280 -0.261 14.823 1.00 90.69 181 ILE A N 1
ATOM 1398 C CA . ILE A 1 181 ? -23.588 0.597 15.972 1.00 90.69 181 ILE A CA 1
ATOM 1399 C C . ILE A 1 181 ? -23.582 2.068 15.499 1.00 90.69 181 ILE A C 1
ATOM 1401 O O . ILE A 1 181 ? -22.587 2.485 14.887 1.00 90.69 181 ILE A O 1
ATOM 1405 N N . PRO A 1 182 ? -24.630 2.867 15.786 1.00 89.94 182 PRO A N 1
ATOM 1406 C CA . PRO A 1 182 ? -24.689 4.276 15.401 1.00 89.94 182 PRO A CA 1
ATOM 1407 C C . PRO A 1 182 ? -23.464 5.063 15.885 1.00 89.94 182 PRO A C 1
ATOM 1409 O O . PRO A 1 182 ? -23.059 4.960 17.040 1.00 89.94 182 PRO A O 1
ATOM 1412 N N . GLY A 1 183 ? -22.833 5.829 14.989 1.00 87.00 183 GLY A N 1
ATOM 1413 C CA . GLY A 1 183 ? -21.639 6.631 15.300 1.00 87.00 183 GLY A CA 1
ATOM 1414 C C . GLY A 1 183 ? -20.326 5.846 15.457 1.00 87.00 183 GLY A C 1
ATOM 1415 O O . GLY A 1 183 ? -19.277 6.446 15.711 1.00 87.00 183 GLY A O 1
ATOM 1416 N N . CYS A 1 184 ? -20.330 4.520 15.280 1.00 90.19 184 CYS A N 1
ATOM 1417 C CA . CYS A 1 184 ? -19.118 3.712 15.387 1.00 90.19 184 CYS A CA 1
ATOM 1418 C C . CYS A 1 184 ? -18.142 3.986 14.233 1.00 90.19 184 CYS A C 1
ATOM 1420 O O . CYS A 1 184 ? -18.471 3.827 13.059 1.00 90.19 184 CYS A O 1
ATOM 1422 N N . ASN A 1 185 ? -16.898 4.323 14.583 1.00 89.12 185 ASN A N 1
ATOM 1423 C CA . ASN A 1 185 ? -15.821 4.595 13.628 1.00 89.12 185 ASN A CA 1
ATOM 1424 C C . ASN A 1 185 ? -14.588 3.696 13.824 1.00 89.12 185 ASN A C 1
ATOM 1426 O O . ASN A 1 185 ? -13.536 3.970 13.251 1.00 89.12 185 ASN A O 1
ATOM 1430 N N . ALA A 1 186 ? -14.694 2.617 14.607 1.00 90.25 186 ALA A N 1
ATOM 1431 C CA . ALA A 1 186 ? -13.551 1.781 14.987 1.00 90.25 186 ALA A CA 1
ATOM 1432 C C . ALA A 1 186 ? -12.802 1.205 13.768 1.00 90.25 186 ALA A C 1
ATOM 1434 O O . ALA A 1 186 ? -11.586 1.349 13.646 1.00 90.25 186 ALA A O 1
ATOM 1435 N N . CYS A 1 187 ? -13.542 0.648 12.805 1.00 90.81 187 CYS A N 1
ATOM 1436 C CA . CYS A 1 187 ? -12.979 0.101 11.570 1.00 90.81 187 CYS A CA 1
ATOM 1437 C C . CYS A 1 187 ? -12.281 1.167 10.702 1.00 90.81 187 CYS A C 1
ATOM 1439 O O . CYS A 1 187 ? -11.223 0.899 10.131 1.00 90.81 187 CYS A O 1
ATOM 1441 N N . LYS A 1 188 ? -12.832 2.390 10.647 1.00 89.56 188 LYS A N 1
ATOM 1442 C CA . LYS A 1 188 ? -12.234 3.531 9.936 1.00 89.56 188 LYS A CA 1
ATOM 1443 C C . LYS A 1 188 ? -10.922 3.964 10.596 1.00 89.56 188 LYS A C 1
ATOM 1445 O O . LYS A 1 188 ? -9.937 4.188 9.900 1.00 89.56 188 LYS A O 1
ATOM 1450 N N . GLN A 1 189 ? -10.896 4.053 11.927 1.00 88.31 189 GLN A N 1
ATOM 1451 C CA . GLN A 1 189 ? -9.714 4.482 12.686 1.00 88.31 189 GLN A CA 1
ATOM 1452 C C . GLN A 1 189 ? -8.540 3.506 12.538 1.00 88.31 189 GLN A C 1
ATOM 1454 O O . GLN A 1 189 ? -7.394 3.946 12.399 1.00 88.31 189 GLN A O 1
ATOM 1459 N N . GLN A 1 190 ? -8.837 2.204 12.500 1.00 90.00 190 GLN A N 1
ATOM 1460 C CA . GLN A 1 190 ? -7.836 1.144 12.372 1.00 90.00 190 GLN A CA 1
ATOM 1461 C C . GLN A 1 190 ? -7.293 0.979 10.943 1.00 90.00 190 GLN A C 1
ATOM 1463 O O . GLN A 1 190 ? -6.229 0.398 10.750 1.00 90.00 190 GLN A O 1
ATOM 1468 N N . CYS A 1 191 ? -7.989 1.486 9.920 1.00 90.69 191 CYS A N 1
ATOM 1469 C CA . CYS A 1 191 ? -7.559 1.332 8.533 1.00 90.69 191 CYS A CA 1
ATOM 1470 C C . CYS A 1 191 ? -6.216 2.060 8.281 1.00 90.69 191 CYS A C 1
ATOM 1472 O O . CYS A 1 191 ? -6.170 3.293 8.382 1.00 90.69 191 CYS A O 1
ATOM 1474 N N . PRO A 1 192 ? -5.131 1.354 7.895 1.00 88.38 192 PRO A N 1
ATOM 1475 C CA . PRO A 1 192 ? -3.818 1.977 7.698 1.00 88.38 192 PRO A CA 1
ATOM 1476 C C . PRO A 1 192 ? -3.784 2.907 6.476 1.00 88.38 192 PRO A C 1
ATOM 1478 O O . PRO A 1 192 ? -3.001 3.851 6.434 1.00 88.38 192 PRO A O 1
ATOM 1481 N N . VAL A 1 193 ? -4.666 2.682 5.498 1.00 89.19 193 VAL A N 1
ATOM 1482 C CA . VAL A 1 193 ? -4.771 3.489 4.269 1.00 89.19 193 VAL A CA 1
ATOM 1483 C C . VAL A 1 193 ? -5.849 4.576 4.337 1.00 89.19 193 VAL A C 1
ATOM 1485 O O . VAL A 1 193 ? -6.149 5.207 3.329 1.00 89.19 193 VAL A O 1
ATOM 1488 N N . CYS A 1 194 ? -6.436 4.807 5.519 1.00 87.81 194 CYS A N 1
ATOM 1489 C CA . CYS A 1 194 ? -7.477 5.819 5.752 1.00 87.81 194 CYS A CA 1
ATOM 1490 C C . CYS A 1 194 ? -8.672 5.724 4.779 1.00 87.81 194 CYS A C 1
ATOM 1492 O O . CYS A 1 194 ? -9.287 6.736 4.439 1.00 87.81 194 CYS A O 1
ATOM 1494 N N . LEU A 1 195 ? -9.005 4.513 4.324 1.00 87.19 195 LEU A N 1
ATOM 1495 C CA . LEU A 1 195 ? -10.096 4.290 3.383 1.00 87.19 195 LEU A CA 1
ATOM 1496 C C . LEU A 1 195 ? -11.447 4.459 4.088 1.00 87.19 195 LEU A C 1
ATOM 1498 O O . LEU A 1 195 ? -11.662 3.936 5.186 1.00 87.19 195 LEU A O 1
ATOM 1502 N N . LYS A 1 196 ? -12.390 5.147 3.438 1.00 85.31 196 LYS A N 1
ATOM 1503 C CA . LYS A 1 196 ? -13.794 5.102 3.855 1.00 85.31 196 LYS A CA 1
ATOM 1504 C C . LYS A 1 196 ? -14.315 3.696 3.574 1.00 85.31 196 LYS A C 1
ATOM 1506 O O . LYS A 1 196 ? -14.295 3.250 2.437 1.00 85.31 196 LYS A O 1
ATOM 1511 N N . LEU A 1 197 ? -14.742 2.967 4.598 1.00 83.44 197 LEU A N 1
ATOM 1512 C CA . LEU A 1 197 ? -15.244 1.598 4.438 1.00 83.44 197 LEU A CA 1
ATOM 1513 C C . LEU A 1 197 ? -16.709 1.627 3.982 1.00 83.44 197 LEU A C 1
ATOM 1515 O O . LEU A 1 197 ? -17.595 1.202 4.713 1.00 83.44 197 LEU A O 1
ATOM 1519 N N . GLU A 1 198 ? -16.944 2.209 2.813 1.00 84.19 198 GLU A N 1
ATOM 1520 C CA . GLU A 1 198 ? -18.205 2.216 2.065 1.00 84.19 198 GLU A CA 1
ATOM 1521 C C . GLU A 1 198 ? -18.016 1.347 0.815 1.00 84.19 198 GLU A C 1
ATOM 1523 O O . GLU A 1 198 ? -16.890 1.219 0.327 1.00 84.19 198 GLU A O 1
ATOM 1528 N N . GLU A 1 199 ? -19.085 0.770 0.260 1.00 77.12 199 GLU A N 1
ATOM 1529 C CA . GLU A 1 199 ? -18.960 -0.125 -0.902 1.00 77.12 199 GLU A CA 1
ATOM 1530 C C . GLU A 1 199 ? -18.253 0.525 -2.100 1.00 77.12 199 GLU A C 1
ATOM 1532 O O . GLU A 1 199 ? -17.406 -0.094 -2.740 1.00 77.12 199 GLU A O 1
ATOM 1537 N N . THR A 1 200 ? -18.557 1.791 -2.388 1.00 80.88 200 THR A N 1
ATOM 1538 C CA . THR A 1 200 ? -17.946 2.559 -3.487 1.00 80.88 200 THR A CA 1
ATOM 1539 C C . THR A 1 200 ? -16.439 2.708 -3.305 1.00 80.88 200 THR A C 1
ATOM 1541 O O . THR A 1 200 ? -15.660 2.513 -4.236 1.00 80.88 200 THR A O 1
ATOM 1544 N N . SER A 1 201 ? -16.015 2.998 -2.079 1.00 82.06 201 SER A N 1
ATOM 1545 C CA . SER A 1 201 ? -14.613 3.180 -1.722 1.00 82.06 201 SER A CA 1
ATOM 1546 C C . SER A 1 201 ? -13.863 1.848 -1.682 1.00 82.06 201 SER A C 1
ATOM 1548 O O . SER A 1 201 ? -12.706 1.788 -2.086 1.00 82.06 201 SER A O 1
ATOM 1550 N N . LEU A 1 202 ? -14.514 0.751 -1.290 1.00 82.25 202 LEU A N 1
ATOM 1551 C CA . LEU A 1 202 ? -13.942 -0.598 -1.369 1.00 82.25 202 LEU A CA 1
ATOM 1552 C C . LEU A 1 202 ? -13.734 -1.065 -2.821 1.00 82.25 202 LEU A C 1
ATOM 1554 O O . LEU A 1 202 ? -12.826 -1.849 -3.085 1.00 82.25 202 LEU A O 1
ATOM 1558 N N . ARG A 1 203 ? -14.504 -0.532 -3.779 1.00 78.12 203 ARG A N 1
ATOM 1559 C CA . ARG A 1 203 ? -14.324 -0.781 -5.223 1.00 78.12 203 ARG A CA 1
ATOM 1560 C C . ARG A 1 203 ? -13.217 0.053 -5.875 1.00 78.12 203 ARG A C 1
ATOM 1562 O O . ARG A 1 203 ? -12.865 -0.234 -7.011 1.00 78.12 203 ARG A O 1
ATOM 1569 N N . SER A 1 204 ? -12.649 1.039 -5.178 1.00 80.38 204 SER A N 1
ATOM 1570 C CA . SER A 1 204 ? -11.624 1.944 -5.732 1.00 80.38 204 SER A CA 1
ATOM 1571 C C . SER A 1 204 ? -10.259 1.293 -5.998 1.00 80.38 204 SER A C 1
ATOM 1573 O O . SER A 1 204 ? -9.400 1.927 -6.599 1.00 80.38 204 SER A O 1
ATOM 1575 N N . GLY A 1 205 ? -10.024 0.069 -5.509 1.00 81.38 205 GLY A N 1
ATOM 1576 C CA . GLY A 1 205 ? -8.724 -0.611 -5.615 1.00 81.38 205 GLY A CA 1
ATOM 1577 C C . GLY A 1 205 ? -7.666 -0.116 -4.618 1.00 81.38 205 GLY A C 1
ATOM 1578 O O . GLY A 1 205 ? -6.570 -0.674 -4.538 1.00 81.38 205 GLY A O 1
ATOM 1579 N N . GLU A 1 206 ? -7.978 0.895 -3.798 1.00 86.94 206 GLU A N 1
ATOM 1580 C CA . GLU A 1 206 ? -7.072 1.408 -2.761 1.00 86.94 206 GLU A CA 1
ATOM 1581 C C . GLU A 1 206 ? -6.974 0.503 -1.526 1.00 86.94 206 GLU A C 1
ATOM 1583 O O . GLU A 1 206 ? -6.010 0.597 -0.760 1.00 86.94 206 GLU A O 1
ATOM 1588 N N . CYS A 1 207 ? -7.937 -0.402 -1.335 1.00 88.25 207 CYS A N 1
ATOM 1589 C CA . CYS A 1 207 ? -7.882 -1.371 -0.250 1.00 88.25 207 CYS A CA 1
ATOM 1590 C C . CYS A 1 207 ? -6.703 -2.333 -0.452 1.00 88.25 207 CYS A C 1
ATOM 1592 O O . CYS A 1 207 ? -6.523 -2.906 -1.519 1.00 88.25 207 CYS A O 1
ATOM 1594 N N . ILE A 1 208 ? -5.896 -2.521 0.593 1.00 88.12 208 ILE A N 1
ATOM 1595 C CA . ILE A 1 208 ? -4.762 -3.462 0.585 1.00 88.12 208 ILE A CA 1
ATOM 1596 C C . ILE A 1 208 ? -5.119 -4.825 1.194 1.00 88.12 208 ILE A C 1
ATOM 1598 O O . ILE A 1 208 ? -4.222 -5.597 1.518 1.00 88.12 208 ILE A O 1
ATOM 1602 N N . ALA A 1 209 ? -6.410 -5.080 1.437 1.00 86.88 209 ALA A N 1
ATOM 1603 C CA . ALA A 1 209 ? -6.929 -6.314 2.029 1.00 86.88 209 ALA A CA 1
ATOM 1604 C C . ALA A 1 209 ? -6.138 -6.811 3.264 1.00 86.88 209 ALA A C 1
ATOM 1606 O O . ALA A 1 209 ? -5.905 -8.001 3.425 1.00 86.88 209 ALA A O 1
ATOM 1607 N N . CYS A 1 210 ? -5.711 -5.890 4.141 1.00 88.38 210 CYS A N 1
ATOM 1608 C CA . CYS A 1 210 ? -4.968 -6.208 5.374 1.00 88.38 210 CYS A CA 1
ATOM 1609 C C . CYS A 1 210 ? -5.849 -6.702 6.536 1.00 88.38 210 CYS A C 1
ATOM 1611 O O . CYS A 1 210 ? -5.332 -6.964 7.612 1.00 88.38 210 CYS A O 1
ATOM 1613 N N . GLU A 1 211 ? -7.175 -6.706 6.348 1.00 88.50 211 GLU A N 1
ATOM 1614 C CA . GLU A 1 211 ? -8.197 -7.224 7.277 1.00 88.50 211 GLU A CA 1
ATOM 1615 C C . GLU A 1 211 ? -8.181 -6.676 8.720 1.00 88.50 211 GLU A C 1
ATOM 1617 O O . GLU A 1 211 ? -8.982 -7.095 9.552 1.00 88.50 211 GLU A O 1
ATOM 1622 N N . ALA A 1 212 ? -7.385 -5.646 9.017 1.00 88.88 212 ALA A N 1
ATOM 1623 C CA . ALA A 1 212 ? -7.345 -5.011 10.338 1.00 88.88 212 ALA A CA 1
ATOM 1624 C C . ALA A 1 212 ? -8.723 -4.494 10.807 1.00 88.88 212 ALA A C 1
ATOM 1626 O O . ALA A 1 212 ? -9.024 -4.463 12.002 1.00 88.88 212 ALA A O 1
ATOM 1627 N N . CYS A 1 213 ? -9.583 -4.105 9.861 1.00 90.62 213 CYS A N 1
ATOM 1628 C CA . CYS A 1 213 ? -10.956 -3.690 10.133 1.00 90.62 213 CYS A CA 1
ATOM 1629 C C . CYS A 1 213 ? -11.880 -4.851 10.538 1.00 90.62 213 CYS A C 1
ATOM 1631 O O . CYS A 1 213 ? -12.785 -4.618 11.337 1.00 90.62 213 CYS A O 1
ATOM 1633 N N . VAL A 1 214 ? -11.642 -6.069 10.036 1.00 89.94 214 VAL A N 1
ATOM 1634 C CA . VAL A 1 214 ? -12.428 -7.273 10.357 1.00 89.94 214 VAL A CA 1
ATOM 1635 C C . VAL A 1 214 ? -12.243 -7.619 11.832 1.00 89.94 214 VAL A C 1
ATOM 1637 O O . VAL A 1 214 ? -13.219 -7.680 12.572 1.00 89.94 214 VAL A O 1
ATOM 1640 N N . GLY A 1 215 ? -10.990 -7.713 12.293 1.00 86.75 215 GLY A N 1
ATOM 1641 C CA . GLY A 1 215 ? -10.670 -8.039 13.690 1.00 86.75 215 GLY A CA 1
ATOM 1642 C C . GLY A 1 215 ? -11.071 -6.966 14.712 1.00 86.75 215 GLY A C 1
ATOM 1643 O O . GLY A 1 215 ? -11.192 -7.259 15.895 1.00 86.75 215 GLY A O 1
ATOM 1644 N N . THR A 1 216 ? -11.302 -5.727 14.270 1.00 91.62 216 THR A N 1
ATOM 1645 C CA . THR A 1 216 ? -11.659 -4.599 15.154 1.00 91.62 216 THR A CA 1
ATOM 1646 C C . THR A 1 216 ? -13.171 -4.373 15.249 1.00 91.62 216 THR A C 1
ATOM 1648 O O . THR A 1 216 ? -13.639 -3.636 16.116 1.00 91.62 216 THR A O 1
ATOM 1651 N N . CYS A 1 217 ? -13.966 -4.952 14.345 1.00 91.12 217 CYS A N 1
ATOM 1652 C CA . CYS A 1 217 ? -15.406 -4.721 14.318 1.00 91.12 217 CYS A CA 1
ATOM 1653 C C . CYS A 1 217 ? -16.109 -5.510 15.441 1.00 91.12 217 CYS A C 1
ATOM 1655 O O . CYS A 1 217 ? -16.172 -6.734 15.358 1.00 91.12 217 CYS A O 1
ATOM 1657 N N . PRO A 1 218 ? -16.734 -4.852 16.441 1.00 89.38 218 PRO A N 1
ATOM 1658 C CA . PRO A 1 218 ? -17.371 -5.558 17.559 1.00 89.38 218 PRO A CA 1
ATOM 1659 C C . PRO A 1 218 ? -18.629 -6.334 17.146 1.00 89.38 218 PRO A C 1
ATOM 1661 O O . PRO A 1 218 ? -19.045 -7.253 17.839 1.00 89.38 218 PRO A O 1
ATOM 1664 N N . LYS A 1 219 ? -19.254 -5.945 16.027 1.00 90.44 219 LYS A N 1
ATOM 1665 C CA . LYS A 1 219 ? -20.444 -6.597 15.465 1.00 90.44 219 LYS A CA 1
ATOM 1666 C C . LYS A 1 219 ? -20.123 -7.573 14.332 1.00 90.44 219 LYS A C 1
ATOM 1668 O O . LYS A 1 219 ? -21.038 -8.194 13.822 1.00 90.44 219 LYS A O 1
ATOM 1673 N N . GLN A 1 220 ? -18.851 -7.693 13.938 1.00 88.50 220 GLN A N 1
ATOM 1674 C CA . GLN A 1 220 ? -18.416 -8.554 12.831 1.00 88.50 220 GLN A CA 1
ATOM 1675 C C . GLN A 1 220 ? -19.129 -8.273 11.489 1.00 88.50 220 GLN A C 1
ATOM 1677 O O . GLN A 1 220 ? -19.199 -9.134 10.624 1.00 88.50 220 GLN A O 1
ATOM 1682 N N . ASN A 1 221 ? -19.586 -7.035 11.259 1.00 89.00 221 ASN A N 1
ATOM 1683 C CA . ASN A 1 221 ? -20.288 -6.642 10.023 1.00 89.00 221 ASN A CA 1
ATOM 1684 C C . ASN A 1 221 ? -19.363 -6.427 8.814 1.00 89.00 221 ASN A C 1
ATOM 1686 O O . ASN A 1 221 ? -19.768 -5.815 7.823 1.00 89.00 221 ASN A O 1
ATOM 1690 N N . ILE A 1 222 ? -18.090 -6.797 8.936 1.00 88.44 222 ILE A N 1
ATOM 1691 C CA . ILE A 1 222 ? -17.126 -6.730 7.846 1.00 88.44 222 ILE A CA 1
ATOM 1692 C C . ILE A 1 222 ? -16.673 -8.149 7.599 1.00 88.44 222 ILE A C 1
ATOM 1694 O O . ILE A 1 222 ? -16.064 -8.767 8.471 1.00 88.44 222 ILE A O 1
ATOM 1698 N N . HIS A 1 223 ? -16.939 -8.634 6.400 1.00 85.12 223 HIS A N 1
ATOM 1699 C CA . HIS A 1 223 ? -16.613 -9.983 5.995 1.00 85.12 223 HIS A CA 1
ATOM 1700 C C . HIS A 1 223 ? -15.880 -9.972 4.665 1.00 85.12 223 HIS A C 1
ATOM 1702 O O . HIS A 1 223 ? -15.965 -9.053 3.846 1.00 85.12 223 HIS A O 1
ATOM 1708 N N . ARG A 1 224 ? -15.120 -11.035 4.474 1.00 76.69 224 ARG A N 1
ATOM 1709 C CA . ARG A 1 224 ? -14.458 -11.378 3.228 1.00 76.69 224 ARG A CA 1
ATOM 1710 C C . ARG A 1 224 ? -14.952 -12.761 2.833 1.00 76.69 224 ARG A C 1
ATOM 1712 O O . ARG A 1 224 ? -15.276 -13.536 3.728 1.00 76.69 224 ARG A O 1
ATOM 1719 N N . TRP A 1 225 ? -14.980 -13.071 1.537 1.00 69.69 225 TRP A N 1
ATOM 1720 C CA . TRP A 1 225 ? -15.506 -14.344 1.026 1.00 69.69 225 TRP A CA 1
ATOM 1721 C C . TRP A 1 225 ? -17.017 -14.466 1.203 1.00 69.69 225 TRP A C 1
ATOM 1723 O O . TRP A 1 225 ? -17.515 -15.398 1.827 1.00 69.69 225 TRP A O 1
ATOM 1733 N N . ASP A 1 226 ? -17.755 -13.510 0.641 1.00 61.59 226 ASP A N 1
ATOM 1734 C CA . ASP A 1 226 ? -19.212 -13.595 0.637 1.00 61.59 226 ASP A CA 1
ATOM 1735 C C . ASP A 1 226 ? -19.674 -14.718 -0.309 1.00 61.59 226 ASP A C 1
ATOM 1737 O O . ASP A 1 226 ? -19.646 -14.589 -1.538 1.00 61.59 226 ASP A O 1
ATOM 1741 N N . THR A 1 227 ? -20.054 -15.853 0.277 1.00 52.81 227 THR A N 1
ATOM 1742 C CA . THR A 1 227 ? -20.559 -17.034 -0.431 1.00 52.81 227 THR A CA 1
ATOM 1743 C C . THR A 1 227 ? -21.949 -16.807 -1.027 1.00 52.81 227 THR A C 1
ATOM 1745 O O . THR A 1 227 ? -22.312 -17.516 -1.966 1.00 52.81 227 THR A O 1
ATOM 1748 N N . ALA A 1 228 ? -22.702 -15.792 -0.578 1.00 56.31 228 ALA A N 1
ATOM 1749 C CA . ALA A 1 228 ? -24.040 -15.482 -1.086 1.00 56.31 228 ALA A CA 1
ATOM 1750 C C . ALA A 1 228 ? -24.019 -14.852 -2.493 1.00 56.31 228 ALA A C 1
ATOM 1752 O O . ALA A 1 228 ? -24.971 -14.994 -3.260 1.00 56.31 228 ALA A O 1
ATOM 1753 N N . LEU A 1 229 ? -22.905 -14.222 -2.880 1.00 51.72 229 LEU A N 1
ATOM 1754 C CA . LEU A 1 229 ? -22.666 -13.701 -4.234 1.00 51.72 229 LEU A CA 1
ATOM 1755 C C . LEU A 1 229 ? -22.268 -14.793 -5.249 1.00 51.72 229 LEU A C 1
ATOM 1757 O O . LEU A 1 229 ? -22.080 -14.503 -6.431 1.00 51.72 229 LEU A O 1
ATOM 1761 N N . CYS A 1 230 ? -22.155 -16.052 -4.816 1.00 46.06 230 CYS A N 1
ATOM 1762 C CA . CYS A 1 230 ? -21.669 -17.167 -5.622 1.00 46.06 230 CYS A CA 1
ATOM 1763 C C . CYS A 1 230 ? -22.816 -18.118 -6.025 1.00 46.06 230 CYS A C 1
ATOM 1765 O O . CYS A 1 230 ? -22.956 -19.209 -5.482 1.00 46.06 230 CYS A O 1
ATOM 1767 N N . LYS A 1 231 ? -23.643 -17.742 -7.017 1.00 47.34 231 LYS A N 1
ATOM 1768 C CA . LYS A 1 231 ? -24.683 -18.644 -7.577 1.00 47.34 231 LYS A CA 1
ATOM 1769 C C . LYS A 1 231 ? -24.125 -19.835 -8.375 1.00 47.34 231 LYS A C 1
ATOM 1771 O O . LYS A 1 231 ? -24.867 -20.755 -8.693 1.00 47.34 231 LYS A O 1
ATOM 1776 N N . CYS A 1 232 ? -22.834 -19.851 -8.702 1.00 48.53 232 CYS A N 1
ATOM 1777 C CA . CYS A 1 232 ? -22.184 -20.950 -9.419 1.00 48.53 232 CYS A CA 1
ATOM 1778 C C . CYS A 1 232 ? -20.826 -21.249 -8.784 1.00 48.53 232 CYS A C 1
ATOM 1780 O O . CYS A 1 232 ? -19.790 -20.802 -9.265 1.00 48.53 232 CYS A O 1
ATOM 1782 N N . LEU A 1 233 ? -20.844 -22.022 -7.697 1.00 49.53 233 LEU A N 1
ATOM 1783 C CA . LEU A 1 233 ? -19.654 -22.420 -6.940 1.00 49.53 233 LEU A CA 1
ATOM 1784 C C . LEU A 1 233 ? -18.664 -23.262 -7.778 1.00 49.53 233 LEU A C 1
ATOM 1786 O O . LEU A 1 233 ? -17.470 -23.261 -7.503 1.00 49.53 233 LEU A O 1
ATOM 1790 N N . TRP A 1 234 ? -19.133 -23.943 -8.830 1.00 50.72 234 TRP A N 1
ATOM 1791 C CA . TRP A 1 234 ? -18.327 -24.912 -9.582 1.00 50.72 234 TRP A CA 1
ATOM 1792 C C . TRP A 1 234 ? -17.547 -24.306 -10.751 1.00 50.72 234 TRP A C 1
ATOM 1794 O O . TRP A 1 234 ? -16.468 -24.792 -11.043 1.00 50.72 234 TRP A O 1
ATOM 1804 N N . LEU A 1 235 ? -18.004 -23.220 -11.380 1.00 53.47 235 LEU A N 1
ATOM 1805 C CA . LEU A 1 235 ? -17.294 -22.566 -12.495 1.00 53.47 235 LEU A CA 1
ATOM 1806 C C . LEU A 1 235 ? -15.946 -21.924 -12.109 1.00 53.47 235 LEU A C 1
ATOM 1808 O O . LEU A 1 235 ? -14.965 -22.147 -12.816 1.00 53.47 235 LEU A O 1
ATOM 1812 N N . PRO A 1 236 ? -15.826 -21.173 -10.997 1.00 53.28 236 PRO A N 1
ATOM 1813 C CA . PRO A 1 236 ? -14.544 -20.616 -10.577 1.00 53.28 236 PRO A CA 1
ATOM 1814 C C . PRO A 1 236 ? -13.651 -21.659 -9.894 1.00 53.28 236 PRO A C 1
ATOM 1816 O O . PRO A 1 236 ? -12.439 -21.474 -9.862 1.00 53.28 236 PRO A O 1
ATOM 1819 N N . VAL A 1 237 ? -14.213 -22.754 -9.367 1.00 53.75 237 VAL A N 1
ATOM 1820 C CA . VAL A 1 237 ? -13.448 -23.873 -8.789 1.00 53.75 237 VAL A CA 1
ATOM 1821 C C . VAL A 1 237 ? -12.936 -24.816 -9.878 1.00 53.75 237 VAL A C 1
ATOM 1823 O O . VAL A 1 237 ? -11.760 -25.154 -9.832 1.00 53.75 237 VAL A O 1
ATOM 1826 N N . LEU A 1 238 ? -13.736 -25.156 -10.899 1.00 56.41 238 LEU A N 1
ATOM 1827 C CA . LEU A 1 238 ? -13.249 -25.819 -12.116 1.00 56.41 238 LEU A CA 1
ATOM 1828 C C . LEU A 1 238 ? -12.255 -24.920 -12.836 1.00 56.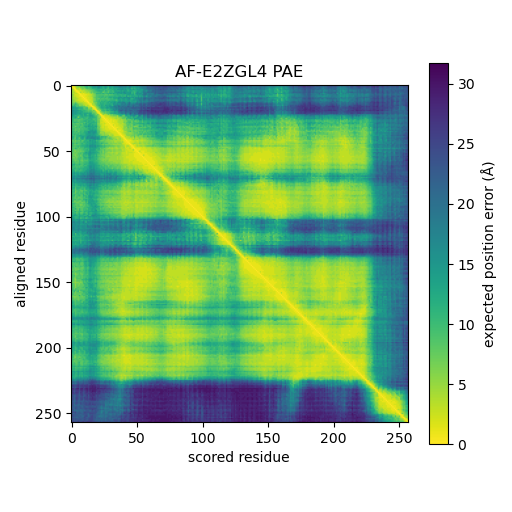41 238 LEU A C 1
ATOM 1830 O O . LEU A 1 238 ? -11.201 -25.395 -13.215 1.00 56.41 238 LEU A O 1
ATOM 1834 N N . GLY A 1 239 ? -12.538 -23.622 -12.962 1.00 63.06 239 GLY A N 1
ATOM 1835 C CA . GLY A 1 239 ? -11.598 -22.657 -13.524 1.00 63.06 239 GLY A CA 1
ATOM 1836 C C . GLY A 1 239 ? -10.283 -22.622 -12.747 1.00 63.06 239 GLY A C 1
ATOM 1837 O O . GLY A 1 239 ? -9.227 -22.660 -13.359 1.00 63.06 239 GLY A O 1
ATOM 1838 N N . LYS A 1 240 ? -10.321 -22.638 -11.407 1.00 50.62 240 LYS A N 1
ATOM 1839 C CA . LYS A 1 240 ? -9.125 -22.736 -10.555 1.00 50.62 240 LYS A CA 1
ATOM 1840 C C . LYS A 1 240 ? -8.417 -24.079 -10.698 1.00 50.62 240 LYS A C 1
ATOM 1842 O O . LYS A 1 240 ? -7.205 -24.077 -10.826 1.00 50.62 240 LYS A O 1
ATOM 1847 N N . ALA A 1 241 ? -9.128 -25.200 -10.696 1.00 58.81 241 ALA A N 1
ATOM 1848 C CA . ALA A 1 241 ? -8.533 -26.525 -10.834 1.00 58.81 241 ALA A CA 1
ATOM 1849 C C . ALA A 1 241 ? -7.898 -26.703 -12.218 1.00 58.81 241 ALA A C 1
ATOM 1851 O O . ALA A 1 241 ? -6.753 -27.123 -12.303 1.00 58.81 241 ALA A O 1
ATOM 1852 N N . LEU A 1 242 ? -8.587 -26.291 -13.285 1.00 68.81 242 LEU A N 1
ATOM 1853 C CA . LEU A 1 242 ? -8.090 -26.334 -14.658 1.00 68.81 242 LEU A CA 1
ATOM 1854 C C . LEU A 1 242 ? -6.948 -25.336 -14.864 1.00 68.81 242 LEU A C 1
ATOM 1856 O O . LEU A 1 242 ? -5.972 -25.673 -15.514 1.00 68.81 242 LEU A O 1
ATOM 1860 N N . PHE A 1 243 ? -7.019 -24.141 -14.272 1.00 67.75 243 PHE A N 1
ATOM 1861 C CA . PHE A 1 243 ? -5.940 -23.156 -14.327 1.00 67.75 243 PHE A CA 1
ATOM 1862 C C . PHE A 1 243 ? -4.713 -23.623 -13.545 1.00 67.75 243 PHE A C 1
ATOM 1864 O O . PHE A 1 243 ? -3.628 -23.574 -14.092 1.00 67.75 243 PHE A O 1
ATOM 1871 N N . PHE A 1 244 ? -4.846 -24.132 -12.315 1.00 63.50 244 PHE A N 1
ATOM 1872 C CA . PHE A 1 244 ? -3.714 -24.674 -11.552 1.00 63.50 244 PHE A CA 1
ATOM 1873 C C . PHE A 1 244 ? -3.147 -25.955 -12.174 1.00 63.50 244 PHE A C 1
ATOM 1875 O O . PHE A 1 244 ? -1.939 -26.154 -12.119 1.00 63.50 244 PHE A O 1
ATOM 1882 N N . PHE A 1 245 ? -3.981 -26.789 -12.801 1.00 67.81 245 PHE A N 1
ATOM 1883 C CA . PHE A 1 245 ? -3.551 -27.983 -13.529 1.00 67.81 245 PHE A CA 1
ATOM 1884 C C . PHE A 1 245 ? -2.828 -27.620 -14.833 1.00 67.81 245 PHE A C 1
ATOM 1886 O O . PHE A 1 245 ? -1.714 -28.077 -15.058 1.00 67.81 245 PHE A O 1
ATOM 1893 N N . LEU A 1 246 ? -3.388 -26.719 -15.648 1.00 67.12 246 LEU A N 1
ATOM 1894 C CA . LEU A 1 246 ? -2.750 -26.222 -16.871 1.00 67.12 246 LEU A CA 1
ATOM 1895 C C . LEU A 1 246 ? -1.492 -25.413 -16.570 1.00 67.12 246 LEU A C 1
ATOM 1897 O O . LEU A 1 246 ? -0.514 -25.552 -17.290 1.00 67.12 246 LEU A O 1
ATOM 1901 N N . LEU A 1 247 ? -1.483 -24.617 -15.499 1.00 57.47 247 LEU A N 1
ATOM 1902 C CA . LEU A 1 247 ? -0.300 -23.911 -15.019 1.00 57.47 247 LEU A CA 1
ATOM 1903 C C . LEU A 1 247 ? 0.735 -24.930 -14.508 1.00 57.47 247 LEU A C 1
ATOM 1905 O O . LEU A 1 247 ? 1.878 -24.873 -14.920 1.00 57.47 247 LEU A O 1
ATOM 1909 N N . GLY A 1 248 ? 0.362 -25.940 -13.719 1.00 55.41 248 GLY A N 1
ATOM 1910 C CA . GLY A 1 248 ? 1.273 -27.019 -13.302 1.00 55.41 248 GLY A CA 1
ATOM 1911 C C . GLY A 1 248 ? 1.889 -27.799 -14.475 1.00 55.41 248 GLY A C 1
ATOM 1912 O O . GLY A 1 248 ? 3.079 -28.122 -14.444 1.00 55.41 248 GLY A O 1
ATOM 1913 N N . CYS A 1 249 ? 1.111 -28.031 -15.536 1.00 58.47 249 CYS A N 1
ATOM 1914 C CA . CYS A 1 249 ? 1.572 -28.645 -16.781 1.00 58.47 249 CYS A CA 1
ATOM 1915 C C . CYS A 1 249 ? 2.448 -27.701 -17.628 1.00 58.47 249 CYS A C 1
ATOM 1917 O O . CYS A 1 249 ? 3.496 -28.132 -18.100 1.00 58.47 249 CYS A O 1
ATOM 1919 N N . LEU A 1 250 ? 2.087 -26.418 -17.785 1.00 54.22 250 LEU A N 1
ATOM 1920 C CA . LEU A 1 250 ? 2.881 -25.420 -18.527 1.00 54.22 250 LEU A CA 1
ATOM 1921 C C . LEU A 1 250 ? 4.191 -25.050 -17.816 1.00 54.22 250 LEU A C 1
ATOM 1923 O O . LEU A 1 250 ? 5.164 -24.700 -18.475 1.00 54.22 250 LEU A O 1
ATOM 1927 N N . LEU A 1 251 ? 4.219 -25.114 -16.482 1.00 51.94 251 LEU A N 1
ATOM 1928 C CA . LEU A 1 251 ? 5.387 -24.812 -15.645 1.00 51.94 251 LEU A CA 1
ATOM 1929 C C . LEU A 1 251 ? 6.327 -26.003 -15.439 1.00 51.94 251 LEU A C 1
ATOM 1931 O O . LEU A 1 251 ? 7.313 -25.872 -14.718 1.00 51.94 251 LEU A O 1
ATOM 1935 N N . GLY A 1 252 ? 6.035 -27.158 -16.046 1.00 46.91 252 GLY A N 1
ATOM 1936 C CA . GLY A 1 252 ? 6.908 -28.333 -16.005 1.00 46.91 252 GLY A CA 1
ATOM 1937 C C . GLY A 1 252 ? 6.943 -29.081 -14.666 1.00 46.91 252 GLY A C 1
ATOM 1938 O O . GLY A 1 252 ? 7.819 -29.921 -14.476 1.00 46.91 252 GLY A O 1
ATOM 1939 N N . PHE A 1 253 ? 6.003 -28.828 -13.747 1.00 44.28 253 PHE A N 1
ATOM 1940 C CA . PHE A 1 253 ? 5.912 -29.562 -12.474 1.00 44.28 253 PHE A CA 1
ATOM 1941 C C . PHE A 1 253 ? 5.351 -30.985 -12.641 1.00 44.28 253 PHE A C 1
ATOM 1943 O O . PHE A 1 253 ? 5.649 -31.857 -11.829 1.00 44.28 253 PHE A O 1
ATOM 1950 N N . CYS A 1 254 ? 4.596 -31.250 -13.710 1.00 40.19 254 CYS A N 1
ATOM 1951 C CA . CYS A 1 254 ? 4.125 -32.588 -14.069 1.00 40.19 254 CYS A CA 1
ATOM 1952 C C . CYS A 1 254 ? 4.872 -33.117 -15.303 1.00 40.19 254 CYS A C 1
ATOM 1954 O O . CYS A 1 254 ? 4.315 -33.157 -16.398 1.00 40.19 254 CYS A O 1
ATOM 1956 N N . ARG A 1 255 ? 6.129 -33.555 -15.141 1.00 38.34 255 ARG A N 1
ATOM 1957 C CA . ARG A 1 255 ? 6.696 -34.560 -16.058 1.00 38.34 255 ARG A CA 1
ATOM 1958 C C . ARG A 1 255 ? 6.034 -35.892 -15.717 1.00 38.34 255 ARG A C 1
ATOM 1960 O O . ARG A 1 255 ? 6.460 -36.565 -14.784 1.00 38.34 255 ARG A O 1
ATOM 1967 N N . PHE A 1 256 ? 4.971 -36.243 -16.434 1.00 41.38 256 PHE A N 1
ATOM 1968 C CA . PHE A 1 256 ? 4.627 -37.655 -16.564 1.00 41.38 256 PHE A CA 1
ATOM 1969 C C . PHE A 1 256 ? 5.755 -38.291 -17.380 1.00 41.38 256 PHE A C 1
ATOM 1971 O O . PHE A 1 256 ? 6.074 -37.805 -18.465 1.00 41.38 256 PHE A O 1
ATOM 1978 N N . ILE A 1 257 ? 6.433 -39.253 -16.752 1.00 37.78 257 ILE A N 1
ATOM 1979 C CA . ILE A 1 257 ? 7.463 -40.110 -17.353 1.00 37.78 257 ILE A CA 1
ATOM 1980 C C . ILE A 1 257 ? 6.948 -40.727 -18.652 1.00 37.78 257 ILE A C 1
ATOM 1982 O O . ILE A 1 257 ? 5.775 -41.164 -18.654 1.00 37.78 257 ILE A O 1
#

Mean predicted aligned error: 11.98 Å